Protein AF-A0A945JZ27-F1 (afdb_monomer_lite)

Secondary structure (DSSP, 8-state):
---HHHHHHHHHHHHHHHHHHHTTGGGGGGGSSSPPPHHHHHHHHHHHHHHHHHHHHHHHHHHH-STHHHH-HHHHHHHHHHHHHHHHHHHHHSSS-PPPTTSTTPPPHHHHHHHTTHHHHHHHHHHHHHHHHHHHHHHHHTTTS---THHHHHHHHHHHHHHHHHHHHHHHHHHHHHHHHT--

Structure (mmCIF, N/CA/C/O backbone):
data_AF-A0A945JZ27-F1
#
_entry.id   AF-A0A945JZ27-F1
#
loop_
_atom_site.group_PDB
_atom_site.id
_atom_site.type_symbol
_atom_site.label_atom_id
_atom_site.label_alt_id
_atom_site.label_comp_id
_atom_site.label_asym_id
_atom_site.label_entity_id
_atom_site.label_seq_id
_atom_site.pdbx_PDB_ins_code
_atom_site.Cartn_x
_atom_site.Cartn_y
_atom_site.Cartn_z
_atom_site.occupancy
_atom_site.B_iso_or_equiv
_atom_site.auth_seq_id
_atom_site.auth_comp_id
_atom_site.auth_asym_id
_atom_site.auth_atom_id
_atom_site.pdbx_PDB_model_num
ATOM 1 N N . MET A 1 1 ? -9.960 -11.101 20.817 1.00 38.25 1 MET A N 1
ATOM 2 C CA . MET A 1 1 ? -9.553 -12.361 20.154 1.00 38.25 1 MET A CA 1
ATOM 3 C C . MET A 1 1 ? -9.457 -12.097 18.661 1.00 38.25 1 MET A C 1
ATOM 5 O O . MET A 1 1 ? -10.487 -11.857 18.048 1.00 38.25 1 MET A O 1
ATOM 9 N N . ILE A 1 2 ? -8.251 -12.061 18.087 1.00 42.41 2 ILE A N 1
ATOM 10 C CA . ILE A 1 2 ? -8.088 -11.952 16.628 1.00 42.41 2 ILE A CA 1
ATOM 11 C C . ILE A 1 2 ? -8.713 -13.221 16.032 1.00 42.41 2 ILE A C 1
ATOM 13 O O . ILE A 1 2 ? -8.273 -14.313 16.403 1.00 42.41 2 ILE A O 1
ATOM 17 N N . PRO A 1 3 ? -9.764 -13.132 15.197 1.00 53.41 3 PRO A N 1
ATOM 18 C CA . PRO A 1 3 ? -10.415 -14.326 14.687 1.00 53.41 3 PRO A CA 1
ATOM 19 C C . PRO A 1 3 ? -9.385 -15.104 13.870 1.00 53.41 3 PRO A C 1
ATOM 21 O O . PRO A 1 3 ? -8.758 -14.551 12.967 1.00 53.41 3 PRO A O 1
ATOM 24 N N . LEU A 1 4 ? -9.212 -16.387 14.200 1.00 43.12 4 LEU A N 1
ATOM 25 C CA . LEU A 1 4 ? -8.321 -17.364 13.551 1.00 43.12 4 LEU A CA 1
ATOM 26 C C . LEU A 1 4 ? -8.336 -17.265 12.012 1.00 43.12 4 LEU A C 1
ATOM 28 O O . LEU A 1 4 ? -7.327 -17.491 11.356 1.00 43.12 4 LEU A O 1
ATOM 32 N N . ILE A 1 5 ? -9.465 -16.834 11.451 1.00 41.75 5 ILE A N 1
ATOM 33 C CA . ILE A 1 5 ? -9.706 -16.571 10.030 1.00 41.75 5 ILE A CA 1
ATOM 34 C C . ILE A 1 5 ? -8.767 -15.493 9.452 1.00 41.75 5 ILE A C 1
ATOM 36 O O . ILE A 1 5 ? -8.263 -15.666 8.348 1.00 41.75 5 ILE A O 1
ATOM 40 N N . GLY A 1 6 ? -8.473 -14.411 10.181 1.00 36.06 6 GLY A N 1
ATOM 41 C CA . GLY A 1 6 ? -7.551 -13.360 9.726 1.00 36.06 6 GLY A CA 1
ATOM 42 C C . GLY A 1 6 ? -6.105 -13.851 9.630 1.00 36.06 6 GLY A C 1
ATOM 43 O O . GLY A 1 6 ? -5.406 -13.549 8.664 1.00 36.06 6 GLY A O 1
ATOM 44 N N . ILE A 1 7 ? -5.689 -14.696 10.578 1.00 49.62 7 ILE A N 1
ATOM 45 C CA . ILE A 1 7 ? -4.392 -15.384 10.535 1.00 49.62 7 ILE A CA 1
ATOM 46 C C . ILE A 1 7 ? -4.370 -16.357 9.355 1.00 49.62 7 ILE A C 1
ATOM 48 O O . ILE A 1 7 ? -3.408 -16.364 8.596 1.00 49.62 7 ILE A O 1
ATOM 52 N N . ILE A 1 8 ? -5.448 -17.118 9.142 1.00 50.22 8 ILE A N 1
ATOM 53 C CA . ILE A 1 8 ? -5.568 -18.050 8.013 1.00 50.22 8 ILE A CA 1
ATOM 54 C C . ILE A 1 8 ? -5.473 -17.311 6.674 1.00 50.22 8 ILE A C 1
ATOM 56 O O . ILE A 1 8 ? -4.764 -17.778 5.793 1.00 50.22 8 ILE A O 1
ATOM 60 N N . ILE A 1 9 ? -6.105 -16.146 6.511 1.00 53.12 9 ILE A N 1
ATOM 61 C CA . ILE A 1 9 ? -6.032 -15.368 5.264 1.00 53.12 9 ILE A CA 1
ATOM 62 C C . ILE A 1 9 ? -4.623 -14.819 5.035 1.00 53.12 9 ILE A C 1
ATOM 64 O O . ILE A 1 9 ? -4.114 -14.934 3.925 1.00 53.12 9 ILE A O 1
ATOM 68 N N . VAL A 1 10 ? -3.963 -14.276 6.064 1.00 56.59 10 VAL A N 1
ATOM 69 C CA . VAL A 1 10 ? -2.575 -13.787 5.956 1.00 56.59 10 VAL A CA 1
ATOM 70 C C . VAL A 1 10 ? -1.608 -14.936 5.664 1.00 56.59 10 VAL A C 1
ATOM 72 O O . VAL A 1 10 ? -0.715 -14.789 4.831 1.00 56.59 10 VAL A O 1
ATOM 75 N N . VAL A 1 11 ? -1.818 -16.101 6.281 1.00 59.38 11 VAL A N 1
ATOM 76 C CA . VAL A 1 11 ? -1.054 -17.322 6.004 1.00 59.38 11 VAL A CA 1
ATOM 77 C C . VAL A 1 11 ? -1.324 -17.812 4.584 1.00 59.38 11 VAL A C 1
ATOM 79 O O . VAL A 1 11 ? -0.374 -18.118 3.877 1.00 59.38 11 VAL A O 1
ATOM 82 N N . LEU A 1 12 ? -2.571 -17.820 4.111 1.00 54.25 12 LEU A N 1
ATOM 83 C CA . LEU A 1 12 ? -2.912 -18.215 2.742 1.00 54.25 12 LEU A CA 1
ATOM 84 C C . LEU A 1 12 ? -2.354 -17.234 1.705 1.00 54.25 12 LEU A C 1
ATOM 86 O O . LEU A 1 12 ? -1.865 -17.680 0.672 1.00 54.25 12 LEU A O 1
ATOM 90 N N . LEU A 1 13 ? -2.344 -15.928 1.985 1.00 55.53 13 LEU A N 1
ATOM 91 C CA . LEU A 1 13 ? -1.688 -14.916 1.151 1.00 55.53 13 LEU A CA 1
ATOM 92 C C . LEU A 1 13 ? -0.168 -15.102 1.149 1.00 55.53 13 LEU A C 1
ATOM 94 O O . LEU A 1 13 ? 0.444 -15.102 0.085 1.00 55.53 13 LEU A O 1
ATOM 98 N N . GLY A 1 14 ? 0.442 -15.330 2.313 1.00 54.91 14 GLY A N 1
ATOM 99 C CA . GLY A 1 14 ? 1.874 -15.604 2.448 1.00 54.91 14 GLY A CA 1
ATOM 100 C C . GLY A 1 14 ? 2.301 -16.912 1.777 1.00 54.91 14 GLY A C 1
ATOM 101 O O . GLY A 1 14 ? 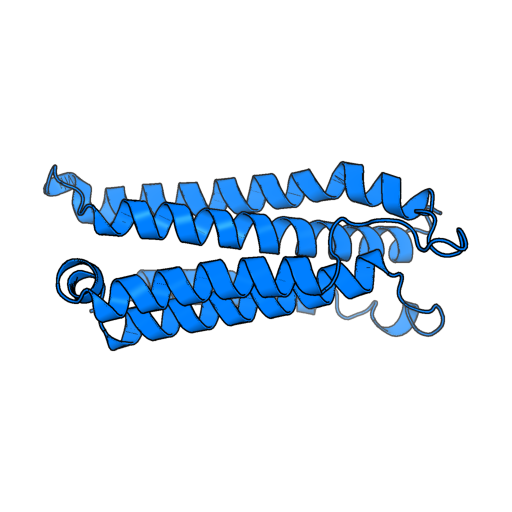3.359 -16.966 1.148 1.00 54.91 14 GLY A O 1
ATOM 102 N N . VAL A 1 15 ? 1.461 -17.948 1.839 1.00 59.34 15 VAL A N 1
ATOM 103 C CA . VAL A 1 15 ? 1.645 -19.231 1.150 1.00 59.34 15 VAL A CA 1
ATOM 104 C C . VAL A 1 15 ? 1.426 -19.063 -0.346 1.00 59.34 15 VAL A C 1
ATOM 106 O O . VAL A 1 15 ? 2.250 -19.545 -1.110 1.00 59.34 15 VAL A O 1
ATOM 109 N N . ALA A 1 16 ? 0.405 -18.333 -0.796 1.00 53.50 16 ALA A N 1
ATOM 110 C CA . ALA A 1 16 ? 0.197 -18.047 -2.214 1.00 53.50 16 ALA A CA 1
ATOM 111 C C . ALA A 1 16 ? 1.373 -17.251 -2.798 1.00 53.50 16 ALA A C 1
ATOM 113 O O . ALA A 1 16 ? 1.872 -17.598 -3.866 1.00 53.50 16 ALA A O 1
ATOM 114 N N . ILE A 1 17 ? 1.882 -16.251 -2.070 1.00 56.06 17 ILE A N 1
ATOM 115 C CA . ILE A 1 17 ? 3.080 -15.487 -2.439 1.00 56.06 17 ILE A CA 1
ATOM 116 C C . ILE A 1 17 ? 4.316 -16.393 -2.430 1.00 56.06 17 ILE A C 1
ATOM 118 O O . ILE A 1 17 ? 5.066 -16.388 -3.400 1.00 56.06 17 ILE A O 1
ATOM 122 N N . SER A 1 18 ? 4.519 -17.220 -1.400 1.00 51.38 18 SER A N 1
ATOM 123 C CA . SER A 1 18 ? 5.661 -18.144 -1.325 1.00 51.38 18 SER A CA 1
ATOM 124 C C . SER A 1 18 ? 5.618 -19.224 -2.400 1.00 51.38 18 SER A C 1
ATOM 126 O O . SER A 1 18 ? 6.648 -19.526 -2.991 1.00 51.38 18 SER A O 1
ATOM 128 N N . VAL A 1 19 ? 4.449 -19.787 -2.703 1.00 57.94 19 VAL A N 1
ATOM 129 C CA . VAL A 1 19 ? 4.245 -20.758 -3.786 1.00 57.94 19 VAL A CA 1
ATOM 130 C C . VAL A 1 19 ? 4.465 -20.076 -5.134 1.00 57.94 19 VAL A C 1
ATOM 132 O O . VAL A 1 19 ? 5.183 -20.618 -5.970 1.00 57.94 19 VAL A O 1
ATOM 135 N N . TYR A 1 20 ? 3.966 -18.853 -5.322 1.00 53.53 20 TYR A N 1
ATOM 136 C CA . TYR A 1 20 ? 4.200 -18.057 -6.528 1.00 53.53 20 TYR A CA 1
ATOM 137 C C . TYR A 1 20 ? 5.681 -17.680 -6.722 1.00 53.53 20 TYR A C 1
ATOM 139 O O . TYR A 1 20 ? 6.188 -17.681 -7.848 1.00 53.53 20 TYR A O 1
ATOM 147 N N . VAL A 1 21 ? 6.401 -17.388 -5.634 1.00 52.66 21 VAL A N 1
ATOM 148 C CA . VAL A 1 21 ? 7.844 -17.103 -5.631 1.00 52.66 21 VAL A CA 1
ATOM 149 C C . VAL A 1 21 ? 8.652 -18.382 -5.877 1.00 52.66 21 VAL A C 1
ATOM 151 O O . VAL A 1 21 ? 9.527 -18.387 -6.743 1.00 52.66 21 VAL A O 1
ATOM 154 N N . LYS A 1 22 ? 8.321 -19.487 -5.198 1.00 51.69 22 LYS A N 1
ATOM 155 C CA . LYS A 1 22 ? 9.016 -20.782 -5.287 1.00 51.69 22 LYS A CA 1
ATOM 156 C C . LYS A 1 22 ? 8.823 -21.457 -6.645 1.00 51.69 22 LYS A C 1
ATOM 158 O O . LYS A 1 22 ? 9.797 -21.938 -7.215 1.00 51.69 22 LYS A O 1
ATOM 163 N N . GLN A 1 23 ? 7.620 -21.415 -7.224 1.00 51.72 23 GLN A N 1
ATOM 164 C CA . GLN A 1 23 ? 7.359 -21.930 -8.579 1.00 51.72 23 GLN A CA 1
ATOM 165 C C . GLN A 1 23 ? 8.117 -21.159 -9.677 1.00 51.72 23 GLN A C 1
ATOM 167 O O . GLN A 1 23 ? 8.261 -21.657 -10.791 1.00 51.72 23 GLN A O 1
ATOM 172 N N . ARG A 1 24 ? 8.633 -19.955 -9.387 1.00 50.25 24 ARG A N 1
ATOM 173 C CA . ARG A 1 24 ? 9.419 -19.135 -10.329 1.00 50.25 24 ARG A CA 1
ATOM 174 C C . ARG A 1 24 ? 10.909 -19.017 -9.974 1.00 50.25 24 ARG A C 1
ATOM 176 O O . ARG A 1 24 ? 11.617 -18.243 -10.619 1.00 50.25 24 ARG A O 1
ATOM 183 N N . GLY A 1 25 ? 11.388 -19.786 -8.993 1.00 38.31 25 GLY A N 1
ATOM 184 C CA . GLY A 1 25 ? 12.759 -19.724 -8.470 1.00 38.31 25 GLY A CA 1
ATOM 185 C C . GLY A 1 25 ? 13.873 -20.151 -9.437 1.00 38.31 25 GLY A C 1
ATOM 186 O O . GLY A 1 25 ? 15.034 -19.888 -9.156 1.00 38.31 25 GLY A O 1
ATOM 187 N N . LEU A 1 26 ? 13.554 -20.735 -10.596 1.00 38.94 26 LEU A N 1
ATOM 188 C CA . LEU A 1 26 ? 14.554 -21.223 -11.561 1.00 38.94 26 LEU A CA 1
ATOM 189 C C . LEU A 1 26 ? 15.101 -20.156 -12.531 1.00 38.94 26 LEU A C 1
ATOM 191 O O . LEU A 1 26 ? 15.868 -20.482 -13.424 1.00 38.94 26 LEU A O 1
ATOM 195 N N . THR A 1 27 ? 14.730 -18.879 -12.382 1.00 46.59 27 THR A N 1
ATOM 196 C CA . THR A 1 27 ? 15.172 -17.799 -13.299 1.00 46.59 27 THR A CA 1
ATOM 197 C C . THR A 1 27 ? 15.982 -16.682 -12.631 1.00 46.59 27 THR A C 1
ATOM 199 O O . THR A 1 27 ? 16.172 -15.625 -13.226 1.00 46.59 27 THR A O 1
ATOM 202 N N . LEU A 1 28 ? 16.468 -16.884 -11.400 1.00 44.41 28 LEU A N 1
ATOM 203 C CA . LEU A 1 28 ? 17.330 -15.907 -10.712 1.00 44.41 28 LEU A CA 1
ATOM 204 C C . LEU A 1 28 ? 18.753 -15.836 -11.294 1.00 44.41 28 LEU A C 1
ATOM 206 O O . LEU A 1 28 ? 19.427 -14.827 -11.115 1.00 44.41 28 LEU A O 1
ATOM 210 N N . GLU A 1 29 ? 19.196 -16.855 -12.035 1.00 42.44 29 GLU A N 1
ATOM 211 C CA . GLU A 1 29 ? 20.528 -16.861 -12.659 1.00 42.44 29 GLU A CA 1
ATOM 212 C C . GLU A 1 29 ? 20.632 -15.965 -13.904 1.00 42.44 29 GLU A C 1
ATOM 214 O O . GLU A 1 29 ? 21.729 -15.546 -14.260 1.00 42.44 29 GLU A O 1
ATOM 219 N N . ALA A 1 30 ? 19.508 -15.580 -14.523 1.00 45.81 30 ALA A N 1
ATOM 220 C CA . ALA A 1 30 ? 19.508 -14.796 -15.762 1.00 45.81 30 ALA A CA 1
ATOM 221 C C . ALA A 1 30 ? 19.712 -13.275 -15.566 1.00 45.81 30 ALA A C 1
ATOM 223 O O . ALA A 1 30 ? 19.855 -12.551 -16.545 1.00 45.81 30 ALA A O 1
ATOM 224 N N . ILE A 1 31 ? 19.744 -12.767 -14.322 1.00 48.19 31 ILE A N 1
ATOM 225 C CA . ILE A 1 31 ? 19.933 -11.331 -14.002 1.00 48.19 31 ILE A CA 1
ATOM 226 C C . ILE A 1 31 ? 21.313 -11.084 -13.359 1.00 48.19 31 ILE A C 1
ATOM 228 O O . ILE A 1 31 ? 21.481 -10.237 -12.485 1.00 48.19 31 ILE A O 1
ATOM 232 N N . LYS A 1 32 ? 22.337 -11.847 -13.745 1.00 39.47 32 LYS A N 1
ATOM 233 C CA . LYS A 1 32 ? 23.733 -11.546 -13.395 1.00 39.47 32 LYS A CA 1
ATOM 234 C C . LYS A 1 32 ? 24.351 -10.742 -14.544 1.00 39.47 32 LYS A C 1
ATOM 236 O O . LYS A 1 32 ? 24.895 -11.332 -15.466 1.00 39.47 32 LYS A O 1
ATOM 241 N N . GLY A 1 33 ? 24.256 -9.407 -14.518 1.00 52.75 33 GLY A N 1
ATOM 242 C CA . GLY A 1 33 ? 25.093 -8.595 -15.420 1.00 52.75 33 GLY A CA 1
ATOM 243 C C . GLY A 1 33 ? 24.702 -7.140 -15.687 1.00 52.75 33 GLY A C 1
ATOM 244 O O . GLY A 1 33 ? 25.591 -6.349 -15.979 1.00 52.75 33 GLY A O 1
ATOM 245 N N . LEU A 1 34 ? 23.429 -6.748 -15.569 1.00 56.03 34 LEU A N 1
ATOM 246 C CA . LEU A 1 34 ? 22.999 -5.369 -15.857 1.00 56.03 34 LEU A CA 1
ATOM 247 C C . LEU A 1 34 ? 22.693 -4.589 -14.564 1.00 56.03 34 LEU A C 1
ATOM 249 O O . LEU A 1 34 ? 21.998 -5.119 -13.691 1.00 56.03 34 LEU A O 1
ATOM 253 N N . PRO A 1 35 ? 23.191 -3.345 -14.411 1.00 66.75 35 PRO A N 1
ATOM 254 C CA . PRO A 1 35 ? 22.905 -2.523 -13.242 1.00 66.75 35 PRO A CA 1
ATOM 255 C C . PRO A 1 35 ? 21.413 -2.171 -13.166 1.00 66.75 35 PRO A C 1
ATOM 257 O O . PRO A 1 35 ? 20.761 -1.891 -14.167 1.00 66.75 35 PRO A O 1
ATOM 260 N N . MET A 1 36 ? 20.871 -2.178 -11.948 1.00 72.50 36 MET A N 1
ATOM 261 C CA . MET A 1 36 ? 19.452 -1.921 -11.693 1.00 72.50 36 MET A CA 1
ATOM 262 C C . MET A 1 36 ? 19.067 -0.469 -12.035 1.00 72.50 36 MET A C 1
ATOM 264 O O . MET A 1 36 ? 19.773 0.456 -11.613 1.00 72.50 36 MET A O 1
ATOM 268 N N . THR A 1 37 ? 17.947 -0.265 -12.743 1.00 77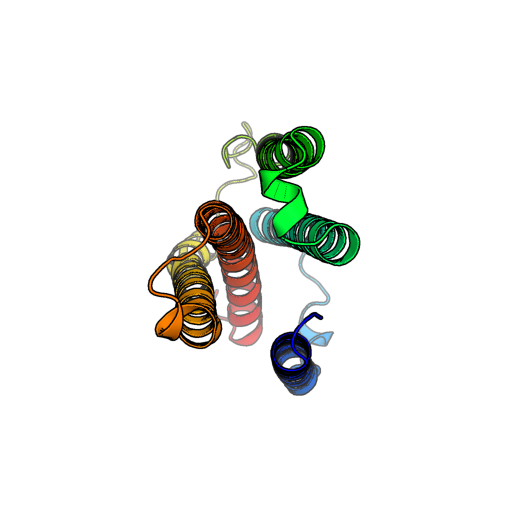.56 37 THR A N 1
ATOM 269 C CA . THR A 1 37 ? 17.479 1.078 -13.143 1.00 77.56 37 THR A CA 1
ATOM 270 C C . THR A 1 37 ? 17.081 1.924 -11.927 1.00 77.56 37 THR A C 1
ATOM 272 O O . THR A 1 37 ? 16.796 1.396 -10.843 1.00 77.56 37 THR A O 1
ATOM 275 N N . ARG A 1 38 ? 17.035 3.255 -12.087 1.00 76.31 38 ARG A N 1
ATOM 276 C CA . ARG A 1 38 ? 16.580 4.173 -11.025 1.00 76.31 38 ARG A CA 1
ATOM 277 C C . ARG A 1 38 ? 15.147 3.854 -10.595 1.00 76.31 38 ARG A C 1
ATOM 279 O O . ARG A 1 38 ? 14.891 3.743 -9.395 1.00 76.31 38 ARG A O 1
ATOM 286 N N . LEU A 1 39 ? 14.246 3.630 -11.553 1.00 79.69 39 LEU A N 1
ATOM 287 C CA . LEU A 1 39 ? 12.850 3.282 -11.284 1.00 79.69 39 LEU A CA 1
ATOM 288 C C . LEU A 1 39 ? 12.732 1.947 -10.527 1.00 79.69 39 LEU A C 1
ATOM 290 O O . LEU A 1 39 ? 11.966 1.850 -9.569 1.00 79.69 39 LEU A O 1
ATOM 294 N N . GLN A 1 40 ? 13.546 0.943 -10.866 1.00 81.62 40 GLN A N 1
ATOM 295 C CA . GLN A 1 40 ? 13.570 -0.334 -10.150 1.00 81.62 40 GLN A CA 1
ATOM 296 C C . GLN A 1 40 ? 14.127 -0.196 -8.719 1.00 81.62 40 GLN A C 1
ATOM 298 O O . GLN A 1 40 ? 13.576 -0.791 -7.791 1.00 81.62 40 GLN A O 1
ATOM 303 N N . LYS A 1 41 ? 15.187 0.602 -8.505 1.00 78.56 41 LYS A N 1
ATOM 304 C CA . LYS A 1 41 ? 15.730 0.904 -7.160 1.00 78.56 41 LYS A CA 1
ATOM 305 C C . LYS A 1 41 ? 14.706 1.626 -6.289 1.00 78.56 41 LYS A C 1
ATOM 307 O O . LYS A 1 41 ? 14.491 1.231 -5.144 1.00 78.56 41 LYS A O 1
ATOM 312 N N . ARG A 1 42 ? 14.040 2.639 -6.849 1.00 79.38 42 ARG A N 1
ATOM 313 C CA . ARG A 1 42 ? 12.962 3.364 -6.173 1.00 79.38 42 ARG A CA 1
ATOM 314 C C . ARG A 1 42 ? 11.810 2.433 -5.814 1.00 79.38 42 ARG A C 1
ATOM 316 O O . ARG A 1 42 ? 11.365 2.460 -4.675 1.00 79.38 42 ARG A O 1
ATOM 323 N N . ALA A 1 43 ? 11.370 1.583 -6.741 1.00 84.75 43 ALA A N 1
ATOM 324 C CA . ALA A 1 43 ? 10.292 0.634 -6.480 1.00 84.75 43 ALA A CA 1
ATOM 325 C C . ALA A 1 43 ? 10.634 -0.328 -5.332 1.00 84.75 43 ALA A C 1
ATOM 327 O O . ALA A 1 43 ? 9.788 -0.576 -4.479 1.00 84.75 43 ALA A O 1
ATOM 328 N N . TRP A 1 44 ? 11.874 -0.819 -5.248 1.00 82.69 44 TRP A N 1
ATOM 329 C CA . TRP A 1 44 ? 12.316 -1.626 -4.105 1.00 82.69 44 TRP A CA 1
ATOM 330 C C . TRP A 1 44 ? 12.293 -0.862 -2.783 1.00 82.69 44 TRP A C 1
ATOM 332 O O . TRP A 1 44 ? 11.838 -1.404 -1.776 1.00 82.69 44 TRP A O 1
ATOM 342 N N . LEU A 1 45 ? 12.751 0.390 -2.778 1.00 78.94 45 LEU A N 1
ATOM 343 C CA . LEU A 1 45 ? 12.728 1.207 -1.572 1.00 78.94 45 LEU A CA 1
ATOM 344 C C . LEU A 1 45 ? 11.294 1.524 -1.128 1.00 78.94 45 LEU A C 1
ATOM 346 O O . LEU A 1 45 ? 10.961 1.323 0.036 1.00 78.94 45 LEU A O 1
ATOM 350 N N . SER A 1 46 ? 10.433 1.969 -2.047 1.00 80.56 46 SER A N 1
ATOM 351 C CA . SER A 1 46 ? 9.018 2.234 -1.764 1.00 80.56 46 SER A CA 1
ATOM 352 C C . SER A 1 46 ? 8.299 0.979 -1.265 1.00 80.56 46 SER A C 1
ATOM 354 O O . SER A 1 46 ? 7.490 1.064 -0.340 1.00 80.56 46 SER A O 1
ATOM 356 N N . LEU A 1 47 ? 8.643 -0.195 -1.805 1.00 84.94 47 LEU A N 1
ATOM 357 C CA . LEU A 1 47 ? 8.145 -1.475 -1.309 1.00 84.94 47 LEU A CA 1
ATOM 358 C C . LEU A 1 47 ? 8.605 -1.741 0.130 1.00 84.94 47 LEU A C 1
ATOM 360 O O . LEU A 1 47 ? 7.782 -2.082 0.975 1.00 84.94 47 LEU A O 1
ATOM 364 N N . ALA A 1 48 ? 9.894 -1.559 0.427 1.00 79.19 48 ALA A N 1
ATOM 365 C CA . ALA A 1 48 ? 10.442 -1.777 1.764 1.00 79.19 48 ALA A CA 1
ATOM 366 C C . ALA A 1 48 ? 9.807 -0.836 2.803 1.00 79.19 48 ALA A C 1
ATOM 368 O O . ALA A 1 48 ? 9.391 -1.289 3.871 1.00 79.19 48 ALA A O 1
ATOM 369 N N . ILE A 1 49 ? 9.665 0.450 2.469 1.00 78.31 49 ILE A N 1
ATOM 370 C CA . ILE A 1 49 ? 9.015 1.450 3.326 1.00 78.31 49 ILE A CA 1
ATOM 371 C C . ILE A 1 49 ? 7.547 1.071 3.566 1.00 78.31 49 ILE A C 1
ATOM 373 O O . ILE A 1 49 ? 7.110 1.009 4.714 1.00 78.31 49 ILE A O 1
ATOM 377 N N . GLY A 1 50 ? 6.794 0.754 2.507 1.00 83.19 50 GLY A N 1
ATOM 378 C CA . GLY A 1 50 ? 5.386 0.370 2.624 1.00 83.19 50 GLY A CA 1
ATOM 379 C C . GLY A 1 50 ? 5.176 -0.903 3.450 1.00 83.19 50 GLY A C 1
ATOM 380 O O . GLY A 1 50 ? 4.250 -0.966 4.260 1.00 83.19 50 GLY A O 1
ATOM 381 N N . LEU A 1 51 ? 6.050 -1.905 3.302 1.00 85.25 51 LEU A N 1
ATOM 382 C CA . LEU A 1 51 ? 6.008 -3.132 4.104 1.00 85.25 51 LEU A CA 1
ATOM 383 C C . LEU A 1 51 ? 6.344 -2.858 5.573 1.00 85.25 51 LEU A C 1
ATOM 385 O O . LEU A 1 51 ? 5.679 -3.395 6.457 1.00 85.25 51 LEU A O 1
ATOM 389 N N . SER A 1 52 ? 7.320 -1.986 5.831 1.00 81.50 52 SER A N 1
ATOM 390 C CA . SER A 1 52 ? 7.706 -1.581 7.188 1.00 81.50 52 SER A CA 1
ATOM 391 C C . SER A 1 52 ? 6.564 -0.843 7.888 1.00 81.50 52 SER A C 1
ATOM 393 O O . SER A 1 52 ? 6.218 -1.180 9.019 1.00 81.50 52 SER A O 1
ATOM 395 N N . LEU A 1 53 ? 5.912 0.096 7.190 1.00 84.94 53 LEU A N 1
ATOM 396 C CA . LEU A 1 53 ? 4.715 0.776 7.688 1.00 84.94 53 LEU A CA 1
ATOM 397 C C . LEU A 1 53 ? 3.589 -0.226 7.971 1.00 84.94 53 LEU A C 1
ATOM 399 O O . LEU A 1 53 ? 2.990 -0.192 9.042 1.00 84.94 53 LEU A O 1
ATOM 403 N N . SER A 1 54 ? 3.323 -1.141 7.034 1.00 85.56 54 SER A N 1
ATOM 404 C CA . SER A 1 54 ? 2.281 -2.163 7.197 1.00 85.56 54 SER A CA 1
ATOM 405 C C . SER A 1 54 ? 2.520 -3.010 8.444 1.00 85.56 54 SER A C 1
ATOM 407 O O . SER A 1 54 ? 1.604 -3.205 9.241 1.00 85.56 54 SER A O 1
ATOM 409 N N . ALA A 1 55 ? 3.756 -3.473 8.643 1.00 81.94 55 ALA A N 1
ATOM 410 C CA . ALA A 1 55 ? 4.138 -4.257 9.810 1.00 81.94 55 ALA A CA 1
ATOM 411 C C . ALA A 1 55 ? 3.989 -3.456 11.112 1.00 81.94 55 ALA A C 1
ATOM 413 O O . ALA A 1 55 ? 3.453 -3.984 12.085 1.00 81.94 55 ALA A O 1
ATOM 414 N N . ALA A 1 56 ? 4.394 -2.181 11.120 1.00 80.00 56 ALA A N 1
ATOM 415 C CA . ALA A 1 56 ? 4.256 -1.305 12.282 1.00 80.00 56 ALA A CA 1
ATOM 416 C C . ALA A 1 56 ? 2.784 -1.086 12.669 1.00 80.00 56 ALA A C 1
ATOM 418 O O . ALA A 1 56 ? 2.435 -1.217 13.841 1.00 80.00 56 ALA A O 1
ATOM 419 N N . ILE A 1 57 ? 1.909 -0.819 11.693 1.00 85.44 57 ILE A N 1
ATOM 420 C CA . ILE A 1 57 ? 0.469 -0.649 11.932 1.00 85.44 57 ILE A CA 1
ATOM 421 C C . ILE A 1 57 ? -0.152 -1.955 12.439 1.00 85.44 57 ILE A C 1
ATOM 423 O O . ILE A 1 57 ? -0.859 -1.943 13.445 1.00 85.44 57 ILE A O 1
ATOM 427 N N . VAL A 1 58 ? 0.142 -3.091 11.800 1.00 85.94 58 VAL A N 1
ATOM 428 C CA . VAL A 1 58 ? -0.370 -4.398 12.245 1.00 85.94 58 VAL A CA 1
ATOM 429 C C . VAL A 1 58 ? 0.082 -4.707 13.673 1.00 85.94 58 VAL A C 1
ATOM 431 O O . VAL A 1 58 ? -0.743 -5.119 14.484 1.00 85.94 58 VAL A O 1
ATOM 434 N N . ALA A 1 59 ? 1.353 -4.472 14.007 1.00 80.88 59 ALA A N 1
ATOM 435 C CA . ALA A 1 59 ? 1.873 -4.685 15.355 1.00 80.88 59 ALA A CA 1
ATOM 436 C C . ALA A 1 59 ? 1.187 -3.775 16.385 1.00 80.88 59 ALA A C 1
ATOM 438 O O . ALA A 1 59 ? 0.776 -4.251 17.443 1.00 80.88 59 ALA A O 1
ATOM 439 N N . LEU A 1 60 ? 1.004 -2.490 16.062 1.00 82.44 60 LEU A N 1
ATOM 440 C CA . LEU A 1 60 ? 0.354 -1.525 16.949 1.00 82.44 60 LEU A CA 1
ATOM 441 C C . LEU A 1 60 ? -1.082 -1.950 17.290 1.00 82.44 60 LEU A C 1
ATOM 443 O O . LEU A 1 60 ? -1.441 -2.023 18.465 1.00 82.44 60 LEU A O 1
ATOM 447 N N . PHE A 1 61 ? -1.880 -2.303 16.279 1.00 84.81 61 PHE A N 1
ATOM 448 C CA . PHE A 1 61 ? -3.260 -2.757 16.479 1.00 84.81 61 PHE A CA 1
ATOM 449 C C . PHE A 1 61 ? -3.351 -4.158 17.101 1.00 84.81 61 PHE A C 1
ATOM 451 O O . PHE A 1 61 ? -4.311 -4.440 17.816 1.00 84.81 61 PHE A O 1
ATOM 458 N N . ALA A 1 62 ? -2.366 -5.033 16.882 1.00 84.56 62 ALA A N 1
ATOM 459 C CA . ALA A 1 62 ? -2.320 -6.343 17.529 1.00 84.56 62 ALA A CA 1
ATOM 460 C C . ALA A 1 62 ? -2.044 -6.246 19.039 1.00 84.56 62 ALA A C 1
ATOM 462 O O . ALA A 1 62 ? -2.563 -7.062 19.798 1.00 84.56 62 ALA A O 1
ATOM 463 N N . VAL A 1 63 ? -1.247 -5.260 19.469 1.00 84.44 63 VAL A N 1
ATOM 464 C CA . VAL A 1 63 ? -0.898 -5.046 20.883 1.00 84.44 63 VAL A CA 1
ATOM 465 C C . VAL A 1 63 ? -1.965 -4.233 21.614 1.00 84.44 63 VAL A C 1
ATOM 467 O O . VAL A 1 63 ? -2.356 -4.608 22.715 1.00 84.44 63 VAL A O 1
ATOM 470 N N . GLN A 1 64 ? -2.441 -3.133 21.023 1.00 84.56 64 GLN A N 1
ATOM 471 C CA . GLN A 1 64 ? -3.367 -2.212 21.698 1.00 84.56 64 GLN A CA 1
ATOM 472 C C . GLN A 1 64 ? -4.848 -2.544 21.458 1.00 84.56 64 GLN A C 1
ATOM 474 O O . GLN A 1 64 ? -5.705 -2.157 22.247 1.00 84.56 64 GLN A O 1
ATOM 479 N N . GLY A 1 65 ? -5.163 -3.299 20.403 1.00 84.56 65 GLY A N 1
ATOM 480 C CA . GLY A 1 65 ? -6.536 -3.577 19.990 1.00 84.56 65 GLY A CA 1
ATOM 481 C C . GLY A 1 65 ? -7.160 -2.445 19.168 1.00 84.56 65 GLY A C 1
ATOM 482 O O . GLY A 1 65 ? -6.599 -1.362 19.018 1.00 84.56 65 GLY A O 1
ATOM 483 N N . PHE A 1 66 ? -8.334 -2.712 18.594 1.00 82.25 66 PHE A N 1
ATOM 484 C CA . PHE A 1 66 ? -9.035 -1.748 17.737 1.00 82.25 66 PHE A CA 1
ATOM 485 C C . PHE A 1 66 ? -9.697 -0.622 18.536 1.00 82.25 66 PHE A C 1
ATOM 487 O O . PHE A 1 66 ? -9.652 0.527 18.108 1.00 82.25 66 PHE A O 1
ATOM 494 N N . ASP A 1 67 ? -10.248 -0.935 19.710 1.00 82.81 67 ASP A N 1
ATOM 495 C CA . ASP A 1 67 ? -10.978 0.032 20.540 1.00 82.81 67 ASP A CA 1
ATOM 496 C C . ASP A 1 67 ? -10.061 1.126 21.108 1.00 82.81 67 ASP A C 1
ATOM 498 O O . ASP A 1 67 ? -10.488 2.267 21.287 1.00 82.81 67 ASP A O 1
ATOM 502 N N . ALA A 1 68 ? -8.780 0.804 21.322 1.00 83.56 68 ALA A N 1
ATOM 503 C CA . ALA A 1 68 ? -7.777 1.752 21.798 1.00 83.56 68 ALA A CA 1
ATOM 504 C C . ALA A 1 68 ? -7.591 2.939 20.844 1.00 83.56 68 ALA A C 1
ATOM 506 O O . ALA A 1 68 ? -7.327 4.047 21.300 1.00 83.56 68 ALA A O 1
ATOM 507 N N . TYR A 1 69 ? -7.812 2.755 19.537 1.00 83.12 69 TYR A N 1
ATOM 508 C CA . TYR A 1 69 ? -7.681 3.850 18.578 1.00 83.12 69 TYR A CA 1
ATOM 509 C C . TYR A 1 69 ? -8.716 4.950 18.819 1.00 83.12 69 TYR A C 1
ATOM 511 O O . TYR A 1 69 ? -8.416 6.120 18.618 1.00 83.12 69 TYR A O 1
ATOM 519 N N . ASP A 1 70 ? -9.927 4.612 19.261 1.00 83.00 70 ASP A N 1
ATOM 520 C CA . ASP A 1 70 ? -10.964 5.609 19.546 1.00 83.00 70 ASP A CA 1
ATOM 521 C C . ASP A 1 70 ? -10.828 6.212 20.953 1.00 83.00 70 ASP A C 1
ATOM 523 O O . ASP A 1 70 ? -11.297 7.329 21.181 1.00 83.00 70 ASP A O 1
ATOM 527 N N . GLN A 1 71 ? -10.198 5.488 21.881 1.00 86.81 71 GLN A N 1
ATOM 528 C CA . GLN A 1 71 ? -10.108 5.858 23.296 1.00 86.81 71 GLN A CA 1
ATOM 529 C C . GLN A 1 71 ? -8.811 6.593 23.660 1.00 86.81 71 GLN A C 1
ATOM 531 O O . GLN A 1 71 ? -8.819 7.386 24.600 1.00 86.81 71 GLN A O 1
ATOM 536 N N . ASP A 1 72 ? -7.717 6.361 22.929 1.00 83.56 72 ASP A N 1
ATOM 537 C CA . ASP A 1 72 ? -6.408 6.959 23.196 1.00 83.56 72 ASP A CA 1
ATOM 538 C C . ASP A 1 72 ? -5.967 7.897 22.053 1.00 83.56 72 ASP A C 1
ATOM 540 O O . ASP A 1 72 ? -5.541 7.442 20.982 1.00 83.56 72 ASP A O 1
ATOM 544 N N . PRO A 1 73 ? -5.990 9.225 22.275 1.00 83.81 73 PRO A N 1
ATOM 545 C CA . PRO A 1 73 ? -5.461 10.200 21.323 1.00 83.81 73 PRO A CA 1
ATOM 546 C C . PRO A 1 73 ? -3.995 9.946 20.949 1.00 83.81 73 PRO A C 1
ATOM 548 O O . PRO A 1 73 ? -3.575 10.250 19.832 1.00 83.81 73 PRO A O 1
ATOM 551 N N . THR A 1 74 ? -3.196 9.373 21.850 1.00 80.00 74 THR A N 1
ATOM 552 C CA . THR A 1 74 ? -1.783 9.052 21.602 1.00 80.00 74 THR A CA 1
ATOM 553 C C . THR A 1 74 ? -1.642 8.020 20.487 1.00 80.00 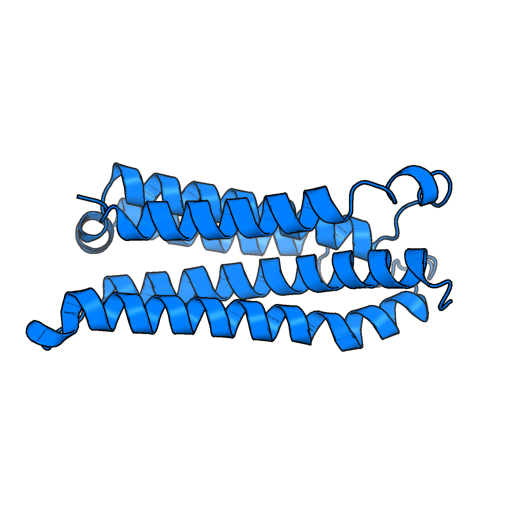74 THR A C 1
ATOM 555 O O . THR A 1 74 ? -0.801 8.181 19.596 1.00 80.00 74 THR A O 1
ATOM 558 N N . MET A 1 75 ? -2.500 6.994 20.475 1.00 82.69 75 MET A N 1
ATOM 559 C CA . MET A 1 75 ? -2.521 5.982 19.418 1.00 82.69 75 MET A CA 1
ATOM 560 C C . MET A 1 75 ? -2.897 6.605 18.068 1.00 82.69 75 MET A C 1
ATOM 562 O O . MET A 1 75 ? -2.233 6.334 17.065 1.00 82.69 75 MET A O 1
ATOM 566 N N . GLN A 1 76 ? -3.894 7.496 18.043 1.00 82.88 76 GLN A N 1
ATOM 567 C CA . GLN A 1 76 ? -4.298 8.208 16.822 1.00 82.88 76 GLN A CA 1
ATOM 568 C C . GLN A 1 76 ? -3.149 9.035 16.241 1.00 82.88 76 GLN A C 1
ATOM 570 O O . GLN A 1 76 ? -2.820 8.896 15.060 1.00 82.88 76 GLN A O 1
ATOM 575 N N . HIS A 1 77 ? -2.494 9.852 17.072 1.00 81.62 77 HIS A N 1
ATOM 576 C CA . HIS A 1 77 ? -1.351 10.659 16.645 1.00 81.62 77 HIS A CA 1
ATOM 577 C C . HIS A 1 77 ? -0.177 9.793 16.185 1.00 81.62 77 HIS A C 1
ATOM 579 O O . HIS A 1 77 ? 0.497 10.150 15.221 1.00 81.62 77 HIS A O 1
ATOM 585 N N . THR A 1 78 ? 0.045 8.639 16.818 1.00 82.75 78 THR A N 1
ATOM 586 C CA . THR A 1 78 ? 1.093 7.695 16.409 1.00 82.75 78 THR A CA 1
ATOM 587 C C . THR A 1 78 ? 0.807 7.126 15.021 1.00 82.75 78 THR A C 1
ATOM 589 O O . THR A 1 78 ? 1.682 7.154 14.158 1.00 82.75 78 THR A O 1
ATOM 592 N N . VAL A 1 79 ? -0.419 6.659 14.763 1.00 82.88 79 VAL A N 1
ATOM 593 C CA . VAL A 1 79 ? -0.821 6.147 13.441 1.00 82.88 79 VAL A CA 1
ATOM 594 C C . VAL A 1 79 ? -0.709 7.237 12.376 1.00 82.88 79 VAL A C 1
ATOM 596 O O . VAL A 1 79 ? -0.116 7.010 11.320 1.00 82.88 79 VAL A O 1
ATOM 599 N N . LEU A 1 80 ? -1.221 8.435 12.661 1.00 83.62 80 LEU A N 1
ATOM 600 C CA . LEU A 1 80 ? -1.149 9.569 11.742 1.00 83.62 80 LEU A CA 1
ATOM 601 C C . LEU A 1 80 ? 0.307 9.978 11.467 1.00 83.62 80 LEU A C 1
ATOM 603 O O . LEU A 1 80 ? 0.683 10.192 10.316 1.00 83.62 80 LEU A O 1
ATOM 607 N N . GLY A 1 81 ? 1.138 10.025 12.509 1.00 76.88 81 GLY A N 1
ATOM 608 C CA . GLY A 1 81 ? 2.566 10.318 12.423 1.00 76.88 81 GLY A CA 1
ATOM 609 C C . GLY A 1 81 ? 3.335 9.281 11.606 1.00 76.88 81 GLY A C 1
ATOM 610 O O . GLY A 1 81 ? 4.166 9.660 10.784 1.00 76.88 81 GLY A O 1
ATOM 611 N N . LEU A 1 82 ? 3.019 7.990 11.746 1.00 80.00 82 LEU A N 1
ATOM 612 C CA . LEU A 1 82 ? 3.594 6.922 10.918 1.00 80.00 82 LEU A CA 1
ATOM 613 C C . LEU A 1 82 ? 3.231 7.093 9.436 1.00 80.00 82 LEU A C 1
ATOM 615 O O . LEU A 1 82 ? 4.097 6.945 8.568 1.00 80.00 82 LEU A O 1
ATOM 619 N N . PHE A 1 83 ? 1.978 7.444 9.136 1.00 81.75 83 PHE A N 1
ATOM 620 C CA . PHE A 1 83 ? 1.535 7.702 7.763 1.00 81.75 83 PHE A CA 1
ATOM 621 C C . PHE A 1 83 ? 2.202 8.939 7.161 1.00 81.75 83 PHE A C 1
ATOM 623 O O . PHE A 1 83 ? 2.802 8.846 6.089 1.00 81.75 83 PHE A O 1
ATOM 630 N N . LEU A 1 84 ? 2.151 10.078 7.856 1.00 77.69 84 LEU A N 1
ATOM 631 C CA . LEU A 1 84 ? 2.799 11.312 7.410 1.00 77.69 84 LEU A CA 1
ATOM 632 C C . LEU A 1 84 ? 4.310 11.121 7.266 1.00 77.69 84 LEU A C 1
ATOM 634 O O . LEU A 1 84 ? 4.877 11.495 6.243 1.00 77.69 84 LEU A O 1
ATOM 638 N N . GLY A 1 85 ? 4.953 10.470 8.236 1.00 74.31 85 GLY A N 1
ATOM 639 C CA . GLY A 1 85 ? 6.375 10.141 8.190 1.00 74.31 85 GLY A CA 1
ATOM 640 C C . GLY A 1 85 ? 6.732 9.270 6.987 1.00 74.31 85 GLY A C 1
ATOM 641 O O . GLY A 1 85 ? 7.733 9.523 6.323 1.00 74.31 85 GLY A O 1
ATOM 642 N N . THR A 1 86 ? 5.882 8.303 6.638 1.00 73.50 86 THR A N 1
ATOM 643 C CA . THR A 1 86 ? 6.076 7.450 5.456 1.00 73.50 86 THR A CA 1
ATOM 644 C C . THR A 1 86 ? 5.918 8.220 4.144 1.00 73.50 86 THR A C 1
ATOM 646 O O . THR A 1 86 ? 6.721 8.039 3.223 1.00 73.50 86 THR A O 1
ATOM 649 N N . ILE A 1 87 ? 4.918 9.102 4.051 1.00 76.75 87 ILE A N 1
ATOM 650 C CA . ILE A 1 87 ? 4.734 9.984 2.888 1.00 76.75 87 ILE A CA 1
ATOM 651 C C . ILE A 1 87 ? 5.956 10.897 2.733 1.00 76.75 87 ILE A C 1
ATOM 653 O O . ILE A 1 87 ? 6.519 10.987 1.642 1.00 76.75 87 ILE A O 1
ATOM 657 N N . MET A 1 88 ? 6.422 11.501 3.828 1.00 70.69 88 MET A N 1
ATOM 658 C CA . MET A 1 88 ? 7.606 12.362 3.834 1.00 70.69 88 MET A CA 1
ATOM 659 C C . MET A 1 88 ? 8.883 11.601 3.466 1.00 70.69 88 MET A C 1
ATOM 661 O O . MET A 1 88 ? 9.650 12.083 2.638 1.00 70.69 88 MET A O 1
ATOM 665 N N . ALA A 1 89 ? 9.100 10.398 4.005 1.00 70.75 89 ALA A N 1
ATOM 666 C CA . ALA A 1 89 ? 10.240 9.553 3.641 1.00 70.75 89 ALA A CA 1
ATOM 667 C C . ALA A 1 89 ? 10.222 9.186 2.147 1.00 70.75 89 ALA A C 1
ATOM 669 O O . ALA A 1 89 ? 11.256 9.215 1.474 1.00 70.75 89 ALA A O 1
ATOM 670 N N . SER A 1 90 ? 9.035 8.901 1.608 1.00 68.56 90 SER A N 1
ATOM 671 C CA . SER A 1 90 ? 8.853 8.601 0.186 1.00 68.56 90 SER A CA 1
ATOM 672 C C . SER A 1 90 ? 9.148 9.819 -0.697 1.00 68.56 90 SER A C 1
ATOM 674 O O . SER A 1 90 ? 9.850 9.679 -1.697 1.00 68.56 90 SER A O 1
ATOM 676 N N . LEU A 1 91 ? 8.675 11.010 -0.307 1.00 65.38 91 LEU A N 1
ATOM 677 C CA . LEU A 1 91 ? 8.953 12.275 -0.998 1.00 65.38 91 LEU A CA 1
ATOM 678 C C . LEU A 1 91 ? 10.443 12.627 -0.955 1.00 65.38 91 LEU A C 1
ATOM 680 O O . LEU A 1 91 ? 11.031 12.925 -1.985 1.00 65.38 91 LEU A O 1
ATOM 684 N N . LEU A 1 92 ? 11.093 12.544 0.206 1.00 64.44 92 LEU A N 1
ATOM 685 C CA . LEU A 1 92 ? 12.512 12.896 0.343 1.00 64.44 92 LEU A CA 1
ATOM 686 C C . LEU A 1 92 ? 13.438 12.016 -0.503 1.00 64.44 92 LEU A C 1
ATOM 688 O O . LEU A 1 92 ? 14.514 12.465 -0.892 1.00 64.44 92 LEU A O 1
ATOM 692 N N . THR A 1 93 ? 13.034 10.779 -0.801 1.00 62.53 93 THR A N 1
ATOM 693 C CA . THR A 1 93 ? 13.876 9.882 -1.600 1.00 62.53 93 THR A CA 1
ATOM 694 C C . THR A 1 93 ? 13.815 10.184 -3.101 1.00 62.53 93 THR A C 1
ATOM 696 O O . THR A 1 93 ? 14.788 9.963 -3.820 1.00 62.53 93 THR A O 1
ATOM 699 N N . ASP A 1 94 ? 12.689 10.689 -3.603 1.00 61.03 94 ASP A N 1
ATOM 700 C CA . ASP A 1 94 ? 12.561 11.095 -5.003 1.00 61.03 94 ASP A CA 1
ATOM 701 C C . ASP A 1 94 ? 11.544 12.237 -5.119 1.00 61.03 94 ASP A C 1
ATOM 703 O O . ASP A 1 94 ? 10.368 11.966 -5.381 1.00 61.03 94 ASP A O 1
ATOM 707 N N . PRO A 1 95 ? 11.976 13.498 -4.901 1.00 53.44 95 PRO A N 1
ATOM 708 C CA . PRO A 1 95 ? 11.073 14.601 -4.596 1.00 53.44 95 PRO A CA 1
ATOM 709 C C . PRO A 1 95 ? 9.918 14.758 -5.571 1.00 53.44 95 PRO A C 1
ATOM 711 O O . PRO A 1 95 ? 8.826 15.048 -5.113 1.00 53.44 95 PRO A O 1
ATOM 714 N N . PHE A 1 96 ? 10.100 14.494 -6.867 1.00 52.56 96 PHE A N 1
ATOM 715 C CA . PHE A 1 96 ? 9.017 14.565 -7.857 1.00 52.56 96 PHE A CA 1
ATOM 716 C C . PHE A 1 96 ? 9.279 13.689 -9.097 1.00 52.56 96 PHE A C 1
ATOM 718 O O . PHE A 1 96 ? 8.718 13.943 -10.159 1.00 52.56 96 PHE A O 1
ATOM 725 N N . GLY A 1 97 ? 10.167 12.686 -9.014 1.00 56.16 97 GLY A N 1
ATOM 726 C CA . GLY A 1 97 ? 10.569 11.904 -10.194 1.00 56.16 97 GLY A CA 1
ATOM 727 C C . GLY A 1 97 ? 11.294 12.732 -11.259 1.00 56.16 97 GLY A C 1
ATOM 728 O O . GLY A 1 97 ? 11.308 12.353 -12.426 1.00 56.16 97 GLY A O 1
ATOM 729 N N . LEU A 1 98 ? 11.864 13.881 -10.877 1.00 52.03 98 LEU A N 1
ATOM 730 C CA . LEU A 1 98 ? 12.498 14.790 -11.825 1.00 52.03 98 LEU A CA 1
ATOM 731 C C . LEU A 1 98 ? 13.777 14.147 -12.392 1.00 52.03 98 LEU A C 1
ATOM 733 O O . LEU A 1 98 ? 14.561 13.558 -11.625 1.00 52.03 98 LEU A O 1
ATOM 737 N N . PRO A 1 99 ? 14.008 14.256 -13.715 1.00 55.03 99 PRO A N 1
ATOM 738 C CA . PRO A 1 99 ? 15.283 13.889 -14.308 1.00 55.03 99 PRO A CA 1
ATOM 739 C C . PRO A 1 99 ? 16.394 14.688 -13.631 1.00 55.03 99 PRO A C 1
ATOM 741 O O . PRO A 1 99 ? 16.201 15.850 -13.255 1.00 55.03 99 PRO A O 1
ATOM 744 N N . LYS A 1 100 ? 17.575 14.088 -13.476 1.00 57.12 100 LYS A N 1
ATOM 745 C CA . LYS A 1 100 ? 18.743 14.876 -13.086 1.00 57.12 100 LYS A CA 1
ATOM 746 C C . LYS A 1 100 ? 18.973 15.977 -14.114 1.00 57.12 100 LYS A C 1
ATOM 748 O O . LYS A 1 100 ? 18.714 15.817 -15.304 1.00 57.12 100 LYS A O 1
ATOM 753 N N . ARG A 1 101 ? 19.499 17.102 -13.631 1.00 54.06 101 ARG A N 1
ATOM 754 C CA . ARG A 1 101 ? 19.760 18.311 -14.424 1.00 54.06 101 ARG A CA 1
ATOM 755 C C . ARG A 1 101 ? 20.723 18.075 -15.600 1.00 54.06 101 ARG A C 1
ATOM 757 O O . ARG A 1 101 ? 20.782 18.900 -16.500 1.00 54.06 101 ARG A O 1
ATOM 764 N N . ASP A 1 102 ? 21.455 16.963 -15.585 1.00 57.44 102 ASP A N 1
ATOM 765 C CA . ASP A 1 102 ? 22.396 16.524 -16.618 1.00 57.44 102 ASP A CA 1
ATOM 766 C C . ASP A 1 102 ? 21.760 15.650 -17.721 1.00 57.44 102 ASP A C 1
ATOM 768 O O . ASP A 1 102 ? 22.457 15.248 -18.648 1.00 57.44 102 ASP A O 1
ATOM 772 N N . GLY A 1 103 ? 20.462 15.331 -17.638 1.00 55.44 103 GLY A N 1
ATOM 773 C CA . GLY A 1 103 ? 19.765 14.499 -18.626 1.00 55.44 103 GLY A CA 1
ATOM 774 C C . GLY A 1 103 ? 20.165 13.016 -18.617 1.00 55.44 103 GLY A C 1
ATOM 775 O O . GLY A 1 103 ? 19.585 12.235 -19.365 1.00 55.44 103 GLY A O 1
ATOM 776 N N . SER A 1 104 ? 21.088 12.603 -17.738 1.00 54.22 104 SER A N 1
ATOM 777 C CA . SER A 1 104 ? 21.574 11.215 -17.616 1.00 54.22 104 SER A CA 1
ATOM 778 C C . SER A 1 104 ? 20.532 10.234 -17.063 1.00 54.22 104 SER A C 1
ATOM 780 O O . SER A 1 104 ? 20.746 9.026 -17.058 1.00 54.22 104 SER A O 1
ATOM 782 N N . ASP A 1 105 ? 19.411 10.773 -16.585 1.00 57.44 105 ASP A N 1
ATOM 783 C CA . ASP A 1 105 ? 18.324 10.076 -15.895 1.00 57.44 105 ASP A CA 1
ATOM 784 C C . ASP A 1 105 ? 17.010 10.140 -16.699 1.00 57.44 105 ASP A C 1
ATOM 786 O O . ASP A 1 105 ? 15.919 10.055 -16.130 1.00 57.44 105 ASP A O 1
ATOM 790 N N . ALA A 1 106 ? 17.095 10.364 -18.017 1.00 57.59 106 ALA A N 1
ATOM 791 C CA . ALA A 1 106 ? 15.935 10.307 -18.897 1.00 57.59 106 ALA A CA 1
ATOM 792 C C . ALA A 1 106 ? 15.297 8.910 -18.826 1.00 57.59 106 ALA A C 1
ATOM 794 O O . ALA A 1 106 ? 15.985 7.899 -18.953 1.00 57.59 106 ALA A O 1
ATOM 795 N N . SER A 1 107 ? 13.982 8.872 -18.589 1.00 63.50 107 SER A N 1
ATOM 796 C CA . SER A 1 107 ? 13.187 7.643 -18.620 1.00 63.50 107 SER A CA 1
ATOM 797 C C . SER A 1 107 ? 13.433 6.918 -19.940 1.00 63.50 107 SER A C 1
ATOM 799 O O . SER A 1 107 ? 13.122 7.461 -20.997 1.00 63.50 107 SER A O 1
ATOM 801 N N . ASP A 1 108 ? 13.962 5.700 -19.864 1.00 70.94 108 ASP A N 1
ATOM 802 C CA . ASP A 1 108 ? 14.111 4.818 -21.020 1.00 70.94 108 ASP A CA 1
ATOM 803 C C . ASP A 1 108 ? 12.720 4.468 -21.594 1.00 70.94 108 ASP A C 1
ATOM 805 O O . ASP A 1 108 ? 11.717 4.494 -20.865 1.00 70.94 108 ASP A O 1
ATOM 809 N N . GLU A 1 109 ? 12.632 4.103 -22.876 1.00 74.62 109 GLU A N 1
ATOM 810 C CA . GLU A 1 109 ? 11.381 3.615 -23.494 1.00 74.62 109 GLU A CA 1
ATOM 811 C C . GLU A 1 109 ? 10.842 2.388 -22.743 1.00 74.62 109 GLU A C 1
ATOM 813 O O . GLU A 1 109 ? 9.637 2.160 -22.610 1.00 74.62 109 GLU A O 1
ATOM 818 N N . ARG A 1 110 ? 11.752 1.617 -22.152 1.00 74.75 110 ARG A N 1
ATOM 819 C CA . ARG A 1 110 ? 11.416 0.505 -21.271 1.00 74.75 110 ARG A CA 1
ATOM 820 C C . ARG A 1 110 ? 10.657 0.945 -20.015 1.00 74.75 110 ARG A C 1
ATOM 822 O O . ARG A 1 110 ? 9.726 0.263 -19.580 1.00 74.75 110 ARG A O 1
ATOM 829 N N . ASP A 1 111 ? 11.052 2.065 -19.422 1.00 79.81 111 ASP A N 1
ATOM 830 C CA . ASP A 1 111 ? 10.477 2.570 -18.177 1.00 79.81 111 ASP A CA 1
ATOM 831 C C . ASP A 1 111 ? 9.063 3.110 -18.421 1.00 79.81 111 ASP A C 1
ATOM 833 O O . ASP A 1 111 ? 8.167 2.855 -17.609 1.00 79.81 111 ASP A O 1
ATOM 837 N N . SER A 1 112 ? 8.821 3.751 -19.571 1.00 80.75 112 SER A N 1
ATOM 838 C CA . SER A 1 112 ? 7.484 4.221 -19.957 1.00 80.75 112 SER A CA 1
ATOM 839 C C . SER A 1 112 ? 6.512 3.055 -20.171 1.00 80.75 112 SER A C 1
ATOM 841 O O . SER A 1 112 ? 5.432 3.035 -19.577 1.00 80.75 112 SER A O 1
ATOM 843 N N . LEU A 1 113 ? 6.932 2.006 -20.886 1.00 83.06 113 LEU A N 1
ATOM 844 C CA . LEU A 1 113 ? 6.121 0.798 -21.091 1.00 83.06 113 LEU A CA 1
ATOM 845 C C . LEU A 1 113 ? 5.766 0.078 -19.778 1.00 83.06 113 LEU A C 1
ATOM 847 O O . LEU A 1 113 ? 4.696 -0.534 -19.661 1.00 83.06 113 LEU A O 1
ATOM 851 N N . ILE A 1 114 ? 6.660 0.107 -18.783 1.00 84.88 114 ILE A N 1
ATOM 852 C CA . ILE A 1 114 ? 6.379 -0.436 -17.446 1.00 84.88 114 ILE A CA 1
ATOM 853 C C . ILE A 1 114 ? 5.384 0.459 -16.710 1.00 84.88 114 ILE A C 1
ATOM 855 O O . ILE A 1 114 ? 4.427 -0.059 -16.125 1.00 84.88 114 ILE A O 1
ATOM 859 N N . MET A 1 115 ? 5.585 1.775 -16.748 1.00 86.69 115 MET A N 1
ATOM 860 C CA . MET A 1 115 ? 4.716 2.746 -16.082 1.00 86.69 115 MET A CA 1
ATOM 861 C C . MET A 1 115 ? 3.290 2.757 -16.644 1.00 86.69 115 MET A C 1
ATOM 863 O O . MET A 1 115 ? 2.356 2.962 -15.875 1.00 86.69 115 MET A O 1
ATOM 867 N N . ASP A 1 116 ? 3.087 2.401 -17.911 1.00 85.69 116 ASP A N 1
ATOM 868 C CA . ASP A 1 116 ? 1.746 2.229 -18.492 1.00 85.69 116 ASP A CA 1
ATOM 869 C C . ASP A 1 116 ? 0.990 1.009 -17.936 1.00 85.69 116 ASP A C 1
ATOM 871 O O . ASP A 1 116 ? -0.245 0.940 -17.943 1.00 85.69 116 ASP A O 1
ATOM 875 N N . ARG A 1 117 ? 1.721 -0.007 -17.463 1.00 85.50 117 ARG A N 1
ATOM 876 C CA . ARG A 1 117 ? 1.150 -1.286 -17.007 1.00 85.50 117 ARG A CA 1
ATOM 877 C C . ARG A 1 117 ? 1.098 -1.400 -15.488 1.00 85.50 117 ARG A C 1
ATOM 879 O O . ARG A 1 117 ? 0.184 -2.044 -14.968 1.00 85.50 117 ARG A O 1
ATOM 886 N N . ALA A 1 118 ? 2.046 -0.795 -14.775 1.00 86.94 118 ALA A N 1
ATOM 887 C CA . ALA A 1 118 ? 2.161 -0.880 -13.320 1.00 86.94 118 ALA A CA 1
ATOM 888 C C . ALA A 1 118 ? 0.890 -0.426 -12.561 1.00 86.94 118 ALA A C 1
ATOM 890 O O . ALA A 1 118 ? 0.498 -1.134 -11.626 1.00 86.94 118 ALA A O 1
ATOM 891 N N . PRO A 1 119 ? 0.159 0.630 -12.986 1.00 90.31 119 PRO A N 1
ATOM 892 C CA . PRO A 1 119 ? -1.093 1.043 -12.349 1.00 90.31 119 PRO A CA 1
ATOM 893 C C . PRO A 1 119 ? -2.188 -0.030 -12.357 1.00 90.31 119 PRO A C 1
ATOM 895 O O . PRO A 1 119 ? -3.076 -0.016 -11.508 1.00 90.31 119 PRO A O 1
ATOM 898 N N . ARG A 1 120 ? -2.132 -1.018 -13.263 1.00 91.00 120 ARG A N 1
ATOM 899 C CA . ARG A 1 120 ? -3.093 -2.135 -13.257 1.00 91.00 120 ARG A CA 1
ATOM 900 C C . ARG A 1 120 ? -2.910 -3.022 -12.028 1.00 91.00 120 ARG A C 1
ATOM 902 O O . ARG A 1 120 ? -3.890 -3.418 -11.408 1.00 91.00 120 ARG A O 1
ATOM 909 N N . VAL A 1 121 ? -1.660 -3.310 -11.653 1.00 89.88 121 VAL A N 1
ATOM 910 C CA . VAL A 1 121 ? -1.342 -4.092 -10.443 1.00 89.88 121 VAL A CA 1
ATOM 911 C C . VAL A 1 121 ? -1.749 -3.315 -9.195 1.00 89.88 121 VAL A C 1
ATOM 913 O O . VAL A 1 121 ? -2.325 -3.882 -8.269 1.00 89.88 121 VAL A O 1
ATOM 916 N N . GLN A 1 122 ? -1.523 -2.004 -9.210 1.00 92.12 122 GLN A N 1
ATOM 917 C CA . GLN A 1 122 ? -1.969 -1.092 -8.168 1.00 92.12 122 GLN A CA 1
ATOM 918 C C . GLN A 1 122 ? -3.492 -1.092 -7.986 1.00 92.12 122 GLN A C 1
ATOM 920 O O . GLN A 1 122 ? -3.969 -1.275 -6.868 1.00 92.12 122 GLN A O 1
ATOM 925 N N . ALA A 1 123 ? -4.254 -0.946 -9.071 1.00 91.56 123 ALA A N 1
ATOM 926 C CA . ALA A 1 123 ? -5.713 -0.975 -9.025 1.00 91.56 123 ALA A CA 1
ATOM 927 C C . ALA A 1 123 ? -6.235 -2.309 -8.472 1.00 91.56 123 ALA A C 1
ATOM 929 O O . ALA A 1 123 ? -7.097 -2.317 -7.596 1.00 91.56 123 ALA A O 1
ATOM 930 N N . VAL A 1 124 ? -5.669 -3.436 -8.921 1.00 91.88 124 VAL A N 1
ATOM 931 C CA . VAL A 1 124 ? -6.029 -4.768 -8.407 1.00 91.88 124 VAL A CA 1
ATOM 932 C C . VAL A 1 124 ? -5.737 -4.884 -6.910 1.00 91.88 124 VAL A C 1
ATOM 934 O O . VAL A 1 124 ? -6.588 -5.377 -6.174 1.00 91.88 124 VAL A O 1
ATOM 937 N N . ALA A 1 125 ? -4.581 -4.404 -6.442 1.00 90.19 125 ALA A N 1
ATOM 938 C CA . ALA A 1 125 ? -4.242 -4.429 -5.020 1.00 90.19 125 ALA A CA 1
ATOM 939 C C . ALA A 1 125 ? -5.278 -3.665 -4.179 1.00 90.19 125 ALA A C 1
ATOM 941 O O . ALA A 1 125 ? -5.780 -4.203 -3.195 1.00 90.19 125 ALA A O 1
ATOM 942 N N . ILE A 1 126 ? -5.659 -2.458 -4.606 1.00 93.38 126 ILE A N 1
ATOM 943 C CA . ILE A 1 126 ? -6.658 -1.635 -3.909 1.00 93.38 126 ILE A CA 1
ATOM 944 C C . ILE A 1 126 ? -8.026 -2.321 -3.904 1.00 93.38 126 ILE A C 1
ATOM 946 O O . ILE A 1 126 ? -8.653 -2.415 -2.852 1.00 93.38 126 ILE A O 1
ATOM 950 N N . ILE A 1 127 ? -8.479 -2.836 -5.052 1.00 93.75 127 ILE A N 1
ATOM 951 C CA . ILE A 1 127 ? -9.773 -3.527 -5.162 1.00 93.75 127 ILE A CA 1
ATOM 952 C C . ILE A 1 127 ? -9.817 -4.738 -4.226 1.00 93.75 127 ILE A C 1
ATOM 954 O O . ILE A 1 127 ? -10.799 -4.911 -3.507 1.00 93.75 127 ILE A O 1
ATOM 958 N N . LEU A 1 128 ? -8.757 -5.550 -4.187 1.00 91.31 128 LEU A N 1
ATOM 959 C CA . LEU A 1 128 ? -8.684 -6.707 -3.292 1.00 91.31 128 LEU A CA 1
ATOM 960 C C . LEU A 1 128 ? -8.682 -6.294 -1.817 1.00 91.31 128 LEU A C 1
ATOM 962 O O . LEU A 1 128 ? -9.361 -6.928 -1.011 1.00 91.31 128 LEU A O 1
ATOM 966 N N . THR A 1 129 ? -7.974 -5.220 -1.459 1.00 92.12 129 THR A N 1
ATOM 967 C CA . THR A 1 129 ? -7.992 -4.674 -0.096 1.00 92.12 129 THR A CA 1
ATOM 968 C C . THR A 1 129 ? -9.388 -4.198 0.302 1.00 92.12 129 THR A C 1
ATOM 970 O O . THR A 1 129 ? -9.868 -4.549 1.379 1.00 92.12 129 THR A O 1
ATOM 973 N N . LEU A 1 130 ? -10.074 -3.451 -0.565 1.00 93.50 130 LEU A N 1
ATOM 974 C CA . LEU A 1 130 ? -11.437 -2.981 -0.302 1.00 93.50 130 LEU A CA 1
ATOM 975 C C . LEU A 1 130 ? -12.437 -4.141 -0.219 1.00 93.50 130 LEU A C 1
ATOM 977 O O . LEU A 1 130 ? -13.282 -4.154 0.673 1.00 93.50 130 LEU A O 1
ATOM 981 N N . ALA A 1 131 ? -12.314 -5.142 -1.093 1.00 93.25 131 ALA A N 1
ATOM 982 C CA . ALA A 1 131 ? -13.140 -6.345 -1.048 1.00 93.25 131 ALA A CA 1
ATOM 983 C C . ALA A 1 131 ? -12.936 -7.124 0.261 1.00 93.25 131 ALA A C 1
ATOM 985 O O . ALA A 1 131 ? -13.910 -7.547 0.882 1.00 93.25 131 ALA A O 1
ATOM 986 N N . ALA A 1 132 ? -11.688 -7.265 0.721 1.00 91.50 132 ALA A N 1
ATOM 987 C CA . ALA A 1 132 ? -11.383 -7.908 1.996 1.00 91.50 132 ALA A CA 1
ATOM 988 C C . ALA A 1 132 ? -12.037 -7.171 3.176 1.00 91.50 132 ALA A C 1
ATOM 990 O O . ALA A 1 132 ? -12.641 -7.813 4.037 1.00 91.50 132 ALA A O 1
ATOM 991 N N . TRP A 1 133 ? -11.987 -5.835 3.189 1.00 93.44 133 TRP A N 1
ATOM 992 C CA . TRP A 1 133 ? -12.675 -5.035 4.204 1.00 93.44 133 TRP A CA 1
ATOM 993 C C . TRP A 1 133 ? -14.189 -5.166 4.147 1.00 93.44 133 TRP A C 1
ATOM 995 O O . TRP A 1 133 ? -14.820 -5.334 5.189 1.00 93.44 133 TRP A O 1
ATOM 1005 N N . LEU A 1 134 ? -14.775 -5.132 2.950 1.00 93.12 134 LEU A N 1
ATOM 1006 C CA . LEU A 1 134 ? -16.214 -5.295 2.772 1.00 93.12 134 LEU A CA 1
ATOM 1007 C C . LEU A 1 134 ? -16.687 -6.645 3.325 1.00 93.12 134 LEU A C 1
ATOM 1009 O O . LEU A 1 134 ? -17.663 -6.696 4.076 1.00 93.12 134 LEU A O 1
ATOM 1013 N N . ILE A 1 135 ? -15.970 -7.725 3.005 1.00 92.69 135 ILE A N 1
ATOM 1014 C CA . ILE A 1 135 ? -16.254 -9.065 3.531 1.00 92.69 135 ILE A CA 1
ATOM 1015 C C . ILE A 1 135 ? -16.105 -9.073 5.054 1.00 92.69 135 ILE A C 1
ATOM 1017 O O . ILE A 1 135 ? -17.014 -9.523 5.749 1.00 92.69 135 ILE A O 1
ATOM 1021 N N . PHE A 1 136 ? -14.995 -8.552 5.582 1.00 88.81 136 PHE A N 1
ATOM 1022 C CA . PHE A 1 136 ? -14.731 -8.525 7.020 1.00 88.81 136 PHE A CA 1
ATOM 1023 C C . PHE A 1 136 ? -15.841 -7.804 7.797 1.00 88.81 136 PHE A C 1
ATOM 1025 O O . PHE A 1 136 ? -16.371 -8.362 8.762 1.00 88.81 136 PHE A O 1
ATOM 1032 N N . LEU A 1 137 ? -16.221 -6.603 7.351 1.00 90.00 137 LEU A N 1
ATOM 1033 C CA . LEU A 1 137 ? -17.265 -5.799 7.983 1.00 90.00 137 LEU A CA 1
ATOM 1034 C C . LEU A 1 137 ? -18.637 -6.456 7.873 1.00 90.00 137 LEU A C 1
ATOM 1036 O O . LEU A 1 137 ? -19.384 -6.463 8.847 1.00 90.00 137 LEU A O 1
ATOM 1040 N N . THR A 1 138 ? -18.949 -7.060 6.727 1.00 89.75 138 THR A N 1
ATOM 1041 C CA . THR A 1 138 ? -20.204 -7.799 6.558 1.00 89.75 138 THR A CA 1
ATOM 1042 C C . THR A 1 138 ? -20.252 -8.980 7.526 1.00 89.75 138 THR A C 1
ATOM 1044 O O . THR A 1 138 ? -21.202 -9.120 8.282 1.00 89.75 138 THR A O 1
ATOM 1047 N N . VAL A 1 139 ? -19.205 -9.799 7.602 1.00 90.50 139 VAL A N 1
ATOM 1048 C CA . VAL A 1 139 ? -19.208 -10.981 8.480 1.00 90.50 139 VAL A CA 1
ATOM 1049 C C . VAL A 1 139 ? -19.334 -10.609 9.963 1.00 90.50 139 VAL A C 1
ATOM 1051 O O . VAL A 1 139 ? -20.032 -11.303 10.697 1.00 90.50 139 VAL A O 1
ATOM 1054 N N . HIS A 1 140 ? -18.693 -9.526 10.412 1.00 86.12 140 HIS A N 1
ATOM 1055 C CA . HIS A 1 140 ? -18.639 -9.191 11.842 1.00 86.12 140 HIS A CA 1
ATOM 1056 C C . HIS A 1 140 ? -19.738 -8.228 12.306 1.00 86.12 140 HIS A C 1
ATOM 1058 O O . HIS A 1 140 ? -20.132 -8.286 13.468 1.00 86.12 140 HIS A O 1
ATOM 1064 N N . TYR A 1 141 ? -20.245 -7.357 11.428 1.00 87.81 141 TYR A N 1
ATOM 1065 C CA . TYR A 1 141 ? -21.158 -6.272 11.811 1.00 87.81 141 TYR A CA 1
ATOM 1066 C C . TYR A 1 141 ? -22.517 -6.315 11.107 1.00 87.81 141 TYR A C 1
ATOM 1068 O O . TYR A 1 141 ? -23.368 -5.478 11.409 1.00 87.81 141 TYR A O 1
ATOM 1076 N N . HIS A 1 142 ? -22.786 -7.298 10.237 1.00 82.94 142 HIS A N 1
ATOM 1077 C CA . HIS A 1 142 ? -24.085 -7.395 9.556 1.00 82.94 142 HIS A CA 1
ATOM 1078 C C . HIS A 1 142 ? -25.268 -7.477 10.531 1.00 82.94 142 HIS A C 1
ATOM 1080 O O . HIS A 1 142 ? -26.268 -6.797 10.325 1.00 82.94 142 HIS A O 1
ATOM 1086 N N . GLY A 1 143 ? -25.137 -8.230 11.630 1.00 83.69 143 GLY A N 1
ATOM 1087 C CA . GLY A 1 143 ? -26.184 -8.322 12.656 1.00 83.69 143 GLY A CA 1
ATOM 1088 C C . GLY A 1 143 ? -26.283 -7.102 13.581 1.00 83.69 143 GLY A C 1
ATOM 1089 O O . GLY A 1 143 ? -27.328 -6.878 14.180 1.00 83.69 143 GLY A O 1
ATOM 1090 N N . ALA A 1 144 ? -25.217 -6.305 13.698 1.00 81.12 144 ALA A N 1
ATOM 1091 C CA . ALA A 1 144 ? -25.175 -5.159 14.604 1.00 81.12 144 ALA A CA 1
ATOM 1092 C C . ALA A 1 144 ? -25.833 -3.907 14.003 1.00 81.12 144 ALA A C 1
ATOM 1094 O O . ALA A 1 144 ? -26.214 -3.012 14.749 1.00 81.12 144 ALA A O 1
ATOM 1095 N N . SER A 1 145 ? -25.969 -3.815 12.673 1.00 79.38 145 SER A N 1
ATOM 1096 C CA . SER A 1 145 ? -26.456 -2.633 11.925 1.00 79.38 145 SER A CA 1
ATOM 1097 C C . SER A 1 145 ? -25.681 -1.321 12.158 1.00 79.38 145 SER A C 1
ATOM 1099 O O . SER A 1 145 ? -26.019 -0.289 11.585 1.00 79.38 145 SER A O 1
ATOM 1101 N N . VAL A 1 146 ? -24.597 -1.365 12.937 1.00 85.00 146 VAL A N 1
ATOM 1102 C CA . VAL A 1 146 ? -23.670 -0.258 13.188 1.00 85.00 146 VAL A CA 1
ATOM 1103 C C . VAL A 1 146 ? -22.233 -0.722 12.975 1.00 85.00 146 VAL A C 1
ATOM 1105 O O . VAL A 1 146 ? -21.832 -1.785 13.446 1.00 85.00 146 VAL A O 1
ATOM 1108 N N . VAL A 1 147 ? -21.450 0.097 12.269 1.00 83.38 147 VAL A N 1
ATOM 1109 C CA . VAL A 1 147 ? -20.019 -0.128 12.028 1.00 83.38 147 VAL A CA 1
ATOM 1110 C C . VAL A 1 147 ? -19.218 0.923 12.801 1.00 83.38 147 VAL A C 1
ATOM 1112 O O . VAL A 1 147 ? -19.471 2.117 12.618 1.00 83.38 147 VAL A O 1
ATOM 1115 N N . PRO A 1 148 ? -18.244 0.524 13.641 1.00 85.75 148 PRO A N 1
ATOM 1116 C CA . PRO A 1 148 ? -17.379 1.472 14.336 1.00 85.75 148 PRO A CA 1
ATOM 1117 C C . PRO A 1 148 ? -16.611 2.381 13.371 1.00 85.75 148 PRO A C 1
ATOM 1119 O O . PRO A 1 148 ? -16.025 1.923 12.386 1.00 85.75 148 PRO A O 1
ATOM 1122 N N . LYS A 1 149 ? -16.559 3.679 13.689 1.00 85.31 149 LYS A N 1
ATOM 1123 C CA . LYS A 1 149 ? -15.884 4.702 12.869 1.00 85.31 149 LYS A CA 1
ATOM 1124 C C . LYS A 1 149 ? -14.389 4.428 12.669 1.00 85.31 149 LYS A C 1
ATOM 1126 O O . LYS A 1 149 ? -13.842 4.805 11.636 1.00 85.31 149 LYS A O 1
ATOM 1131 N N . THR A 1 150 ? -13.739 3.728 13.602 1.00 84.00 150 THR A N 1
ATOM 1132 C CA . THR A 1 150 ? -12.331 3.308 13.514 1.00 84.00 150 THR A CA 1
ATOM 1133 C C . THR A 1 150 ? -12.023 2.567 12.212 1.00 84.00 150 THR A C 1
ATOM 1135 O O . THR A 1 150 ? -10.968 2.774 11.609 1.00 84.00 150 THR A O 1
ATOM 1138 N N . PHE A 1 151 ? -12.960 1.749 11.719 1.00 86.44 151 PHE A N 1
ATOM 1139 C CA . PHE A 1 151 ? -12.757 0.994 10.483 1.00 86.44 151 PHE A CA 1
ATOM 1140 C C . PHE A 1 151 ? -12.685 1.879 9.241 1.00 86.44 151 PHE A C 1
ATOM 1142 O O . PHE A 1 151 ? -12.004 1.502 8.294 1.00 86.44 151 PHE A O 1
ATOM 1149 N N . LEU A 1 152 ? -13.294 3.070 9.243 1.00 88.06 152 LEU A N 1
ATOM 1150 C CA . LEU A 1 152 ? -13.157 4.018 8.132 1.00 88.06 152 LEU A CA 1
ATOM 1151 C C . LEU A 1 152 ? -11.699 4.461 7.971 1.00 88.06 152 LEU A C 1
ATOM 1153 O O . LEU A 1 152 ? -11.174 4.481 6.857 1.00 88.06 152 LEU A O 1
ATOM 1157 N N . TYR A 1 153 ? -11.024 4.738 9.089 1.00 85.38 153 TYR A N 1
ATOM 1158 C CA . TYR A 1 153 ? -9.606 5.084 9.090 1.00 85.38 153 TYR A CA 1
ATOM 1159 C C . TYR A 1 153 ? -8.741 3.898 8.662 1.00 85.38 153 TYR A C 1
ATOM 1161 O O . TYR A 1 153 ? -7.870 4.053 7.811 1.00 85.38 153 TYR A O 1
ATOM 1169 N N . LEU A 1 154 ? -9.012 2.696 9.176 1.00 86.62 154 LEU A N 1
ATOM 1170 C CA . LEU A 1 154 ? -8.270 1.490 8.795 1.00 86.62 154 LEU A CA 1
ATOM 1171 C C . LEU A 1 154 ? -8.426 1.138 7.310 1.00 86.62 154 LEU A C 1
ATOM 1173 O O . LEU A 1 154 ? -7.443 0.780 6.656 1.00 86.62 154 LEU A O 1
ATOM 1177 N N . ILE A 1 155 ? -9.631 1.281 6.754 1.00 91.38 155 ILE A N 1
ATOM 1178 C CA . ILE A 1 155 ? -9.888 1.111 5.320 1.00 91.38 155 ILE A CA 1
ATOM 1179 C C . ILE A 1 155 ? -9.079 2.132 4.522 1.00 91.38 155 ILE A C 1
ATOM 1181 O O . ILE A 1 155 ? -8.364 1.754 3.597 1.00 91.38 155 ILE A O 1
ATOM 1185 N N . PHE A 1 156 ? -9.140 3.410 4.898 1.00 90.00 156 PHE A N 1
ATOM 1186 C CA . PHE A 1 156 ? -8.391 4.464 4.218 1.00 90.00 156 PHE A CA 1
ATOM 1187 C C . PHE A 1 156 ? -6.877 4.197 4.236 1.00 90.00 156 PHE A C 1
ATOM 1189 O O . PHE A 1 156 ? -6.222 4.178 3.193 1.00 90.00 156 PHE A O 1
ATOM 1196 N N . PHE A 1 157 ? -6.327 3.911 5.413 1.00 88.00 157 PHE A N 1
ATOM 1197 C CA . PHE A 1 157 ? -4.908 3.638 5.615 1.00 88.00 157 PHE A CA 1
ATOM 1198 C C . PHE A 1 157 ? -4.428 2.396 4.861 1.00 88.00 157 PHE A C 1
ATOM 1200 O O . PHE A 1 157 ? -3.403 2.430 4.178 1.00 88.00 157 PHE A O 1
ATOM 1207 N N . SER A 1 158 ? -5.184 1.304 4.925 1.00 89.56 158 SER A N 1
ATOM 1208 C CA . SER A 1 158 ? -4.853 0.084 4.184 1.00 89.56 158 SER A CA 1
ATOM 1209 C C . SER A 1 158 ? -4.963 0.264 2.668 1.00 89.56 158 SER A C 1
ATOM 1211 O O . SER A 1 158 ? -4.126 -0.272 1.945 1.00 89.56 158 SER A O 1
ATOM 1213 N N . ALA A 1 159 ? -5.919 1.056 2.173 1.00 92.19 159 ALA A N 1
ATOM 1214 C CA . ALA A 1 159 ? -6.019 1.387 0.754 1.00 92.19 159 ALA A CA 1
ATOM 1215 C C . ALA A 1 159 ? -4.806 2.204 0.274 1.00 92.19 159 ALA A C 1
ATOM 1217 O O . ALA A 1 159 ? -4.270 1.917 -0.795 1.00 92.19 159 ALA A O 1
ATOM 1218 N N . LEU A 1 160 ? -4.311 3.158 1.073 1.00 90.12 160 LEU A N 1
ATOM 1219 C CA . LEU A 1 160 ? -3.079 3.904 0.770 1.00 90.12 160 LEU A CA 1
ATOM 1220 C C .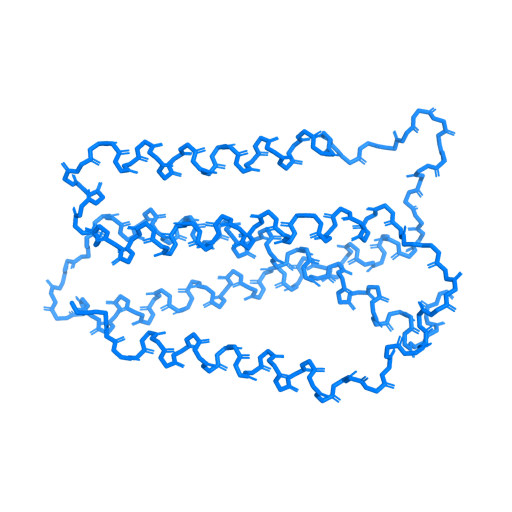 LEU A 1 160 ? -1.829 3.012 0.757 1.00 90.12 160 LEU A C 1
ATOM 1222 O O . LEU A 1 160 ? -0.958 3.151 -0.111 1.00 90.12 160 LEU A O 1
ATOM 1226 N N . ILE A 1 161 ? -1.746 2.072 1.698 1.00 89.44 161 ILE A N 1
ATOM 1227 C CA . ILE A 1 161 ? -0.685 1.061 1.724 1.00 89.44 161 ILE A CA 1
ATOM 1228 C C . ILE A 1 161 ? -0.758 0.197 0.459 1.00 89.44 161 ILE A C 1
ATOM 1230 O O . ILE A 1 161 ? 0.245 0.047 -0.240 1.00 89.44 161 ILE A O 1
ATOM 1234 N N . ALA A 1 162 ? -1.942 -0.323 0.122 1.00 90.94 162 ALA A N 1
ATOM 1235 C CA . ALA A 1 162 ? -2.163 -1.141 -1.068 1.00 90.94 162 ALA A CA 1
ATOM 1236 C C . ALA A 1 162 ? -1.850 -0.372 -2.359 1.00 90.94 162 ALA A C 1
ATOM 1238 O O . ALA A 1 162 ? -1.236 -0.926 -3.270 1.00 90.94 162 ALA A O 1
ATOM 1239 N N . TYR A 1 163 ? -2.193 0.917 -2.413 1.00 90.00 163 TYR A N 1
ATOM 1240 C CA . TYR A 1 163 ? -1.842 1.818 -3.506 1.00 90.00 163 TYR A CA 1
ATOM 1241 C C . TYR A 1 163 ? -0.319 1.907 -3.686 1.00 90.00 163 TYR A C 1
ATOM 1243 O O . TYR A 1 163 ? 0.189 1.713 -4.791 1.00 90.00 163 TYR A O 1
ATOM 1251 N N . THR A 1 164 ? 0.428 2.151 -2.610 1.00 87.06 164 THR A N 1
ATOM 1252 C CA . THR A 1 164 ? 1.893 2.312 -2.671 1.00 87.06 164 THR A CA 1
ATOM 1253 C C . THR A 1 164 ? 2.607 0.996 -2.997 1.00 87.06 164 THR A C 1
ATOM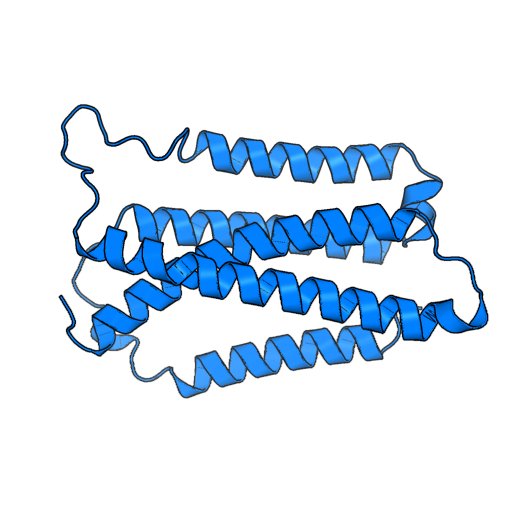 1255 O O . THR A 1 164 ? 3.488 0.945 -3.865 1.00 87.06 164 THR A O 1
ATOM 1258 N N . LEU A 1 165 ? 2.210 -0.093 -2.332 1.00 90.19 165 LEU A N 1
ATOM 1259 C CA . LEU A 1 165 ? 2.783 -1.421 -2.550 1.00 90.19 165 LEU A CA 1
ATOM 1260 C C . LEU A 1 165 ? 2.440 -1.959 -3.938 1.00 90.19 165 LEU A C 1
ATOM 1262 O O . LEU A 1 165 ? 3.307 -2.512 -4.608 1.00 90.19 165 LEU A O 1
ATOM 1266 N N . GLY A 1 166 ? 1.200 -1.773 -4.388 1.00 89.94 166 GLY A N 1
ATOM 1267 C CA . GLY A 1 166 ? 0.728 -2.263 -5.677 1.00 89.94 166 GLY A CA 1
ATOM 1268 C C . GLY A 1 166 ? 1.451 -1.617 -6.859 1.00 89.94 166 GLY A C 1
ATOM 1269 O O . GLY A 1 166 ? 1.829 -2.326 -7.791 1.00 89.94 166 GLY A O 1
ATOM 1270 N N . LEU A 1 167 ? 1.733 -0.309 -6.797 1.00 90.31 167 LEU A N 1
ATOM 1271 C CA . LEU A 1 167 ? 2.545 0.365 -7.818 1.00 90.31 167 LEU A CA 1
ATOM 1272 C C . LEU A 1 167 ? 3.983 -0.165 -7.830 1.00 90.31 167 LEU A C 1
ATOM 1274 O O . LEU A 1 167 ? 4.503 -0.533 -8.883 1.00 90.31 167 LEU A O 1
ATOM 1278 N N . SER A 1 168 ? 4.599 -0.259 -6.649 1.00 88.44 168 SER A N 1
ATOM 1279 C CA . SER A 1 168 ? 5.970 -0.756 -6.490 1.00 88.44 168 SER A CA 1
ATOM 1280 C C . SER A 1 168 ? 6.107 -2.189 -7.016 1.00 88.44 168 SER A C 1
ATOM 1282 O O . SER A 1 168 ? 7.006 -2.491 -7.801 1.00 88.44 168 SER A O 1
ATOM 1284 N N . LEU A 1 169 ? 5.165 -3.067 -6.662 1.00 89.06 169 LEU A N 1
ATOM 1285 C CA . LEU A 1 169 ? 5.088 -4.433 -7.180 1.00 89.06 169 LEU A CA 1
ATOM 1286 C C . LEU A 1 169 ? 4.875 -4.457 -8.694 1.00 89.06 169 LEU A C 1
ATOM 1288 O O . LEU A 1 169 ? 5.545 -5.226 -9.381 1.00 89.06 169 LEU A O 1
ATOM 1292 N N . GLY A 1 170 ? 3.988 -3.613 -9.225 1.00 87.19 170 GLY A N 1
ATOM 1293 C CA . GLY A 1 170 ? 3.734 -3.504 -10.660 1.00 87.19 170 GLY A CA 1
ATOM 1294 C C . GLY A 1 170 ? 4.996 -3.176 -11.456 1.00 87.19 170 GLY A C 1
ATOM 1295 O O . GLY A 1 170 ? 5.287 -3.851 -12.447 1.00 87.19 170 GLY A O 1
ATOM 1296 N N . ILE A 1 171 ? 5.791 -2.219 -10.971 1.00 88.12 171 ILE A N 1
ATOM 1297 C CA . ILE A 1 171 ? 7.074 -1.841 -11.575 1.00 88.12 171 ILE A CA 1
ATOM 1298 C C . ILE A 1 171 ? 8.051 -3.026 -11.560 1.00 88.12 171 ILE A C 1
ATOM 1300 O O . ILE A 1 171 ? 8.587 -3.414 -12.601 1.00 88.12 171 ILE A O 1
ATOM 1304 N N . LEU A 1 172 ? 8.253 -3.655 -10.397 1.00 88.12 172 LEU A N 1
ATOM 1305 C CA . LEU A 1 172 ? 9.186 -4.780 -10.254 1.00 88.12 172 LEU A CA 1
ATOM 1306 C C . LEU A 1 172 ? 8.774 -5.993 -11.103 1.00 88.12 172 LEU A C 1
ATOM 1308 O O . LEU A 1 172 ? 9.621 -6.659 -11.709 1.00 88.12 172 LEU A O 1
ATOM 1312 N N . MET A 1 173 ? 7.472 -6.276 -11.189 1.00 85.69 173 MET A N 1
ATOM 1313 C CA . MET A 1 173 ? 6.937 -7.329 -12.054 1.00 85.69 173 MET A CA 1
ATOM 1314 C C . MET A 1 173 ? 7.129 -7.003 -13.538 1.00 85.69 173 MET A C 1
ATOM 1316 O O . MET A 1 173 ? 7.437 -7.918 -14.308 1.00 85.69 173 MET A O 1
ATOM 1320 N N . GLY A 1 174 ? 6.995 -5.731 -13.928 1.00 85.31 174 GLY A N 1
ATOM 1321 C CA . GLY A 1 174 ? 7.257 -5.242 -15.282 1.00 85.31 174 GLY A CA 1
ATOM 1322 C C . GLY A 1 174 ? 8.696 -5.509 -15.724 1.00 85.31 174 GLY A C 1
ATOM 1323 O O . GLY A 1 174 ? 8.910 -6.210 -16.717 1.00 85.31 174 GLY A O 1
ATOM 1324 N N . TYR A 1 175 ? 9.678 -5.076 -14.924 1.00 84.25 175 TYR A N 1
ATOM 1325 C CA . TYR A 1 175 ? 11.098 -5.330 -15.206 1.00 84.25 175 TYR A CA 1
ATOM 1326 C C . TYR A 1 175 ? 11.421 -6.819 -15.301 1.00 84.25 175 TYR A C 1
ATOM 1328 O O . TYR A 1 175 ? 12.126 -7.242 -16.223 1.00 84.25 175 TYR A O 1
ATOM 1336 N N . ARG A 1 176 ? 10.865 -7.630 -14.389 1.00 81.88 176 ARG A N 1
ATOM 1337 C CA . ARG A 1 176 ? 11.064 -9.085 -14.397 1.00 81.88 176 ARG A CA 1
ATOM 1338 C C . ARG A 1 176 ? 10.456 -9.748 -15.635 1.00 81.88 176 ARG A C 1
ATOM 1340 O O . ARG A 1 176 ? 11.001 -10.738 -16.113 1.00 81.88 176 ARG A O 1
ATOM 1347 N N . LYS A 1 177 ? 9.325 -9.245 -16.144 1.00 79.19 177 LYS A N 1
ATOM 1348 C CA . LYS A 1 177 ? 8.696 -9.777 -17.360 1.00 79.19 177 LYS A CA 1
ATOM 1349 C C . LYS A 1 177 ? 9.554 -9.472 -18.591 1.00 79.19 177 LYS A C 1
ATOM 1351 O O . LYS A 1 177 ? 9.856 -10.399 -19.331 1.00 79.19 177 LYS A O 1
ATOM 1356 N N . MET A 1 178 ? 9.999 -8.230 -18.762 1.00 75.88 178 MET A N 1
ATOM 1357 C CA . MET A 1 178 ? 10.847 -7.845 -19.902 1.00 75.88 178 MET A CA 1
ATOM 1358 C C . MET A 1 178 ? 12.177 -8.603 -19.917 1.00 75.88 178 MET A C 1
ATOM 1360 O O . MET A 1 178 ? 12.546 -9.166 -20.940 1.00 75.88 178 MET A O 1
ATOM 1364 N N . GLY A 1 179 ? 12.842 -8.736 -18.761 1.00 70.38 179 GLY A N 1
ATOM 1365 C CA . GLY A 1 179 ? 14.090 -9.505 -18.668 1.00 70.38 179 GLY A CA 1
ATOM 1366 C C . GLY A 1 179 ? 13.934 -10.998 -18.986 1.00 70.38 179 GLY A C 1
ATOM 1367 O O . GLY A 1 179 ? 14.913 -11.653 -19.319 1.00 70.38 179 GLY A O 1
ATOM 1368 N N . ARG A 1 180 ? 12.713 -11.546 -18.903 1.00 60.59 180 ARG A N 1
ATOM 1369 C CA . ARG A 1 180 ? 12.422 -12.956 -19.199 1.00 60.59 180 ARG A CA 1
ATOM 1370 C C . ARG A 1 180 ? 12.068 -13.212 -20.665 1.00 60.59 180 ARG A C 1
ATOM 1372 O O . ARG A 1 180 ? 12.279 -14.326 -21.128 1.00 60.59 180 ARG A O 1
ATOM 1379 N N . TYR A 1 181 ? 11.496 -12.228 -21.357 1.00 61.59 181 TYR A N 1
ATOM 1380 C CA . TYR A 1 181 ? 10.997 -12.397 -22.727 1.00 61.59 181 TYR A CA 1
ATOM 1381 C C . TYR A 1 181 ? 11.820 -11.656 -23.785 1.00 61.59 181 TYR A C 1
ATOM 1383 O O . TYR A 1 181 ? 11.520 -11.798 -24.962 1.00 61.59 181 TYR A O 1
ATOM 1391 N N . GLY A 1 182 ? 12.849 -10.897 -23.393 1.00 55.88 182 GLY A N 1
ATOM 1392 C CA . GLY A 1 182 ? 13.683 -10.160 -24.348 1.00 55.88 182 GLY A CA 1
ATOM 1393 C C . GLY A 1 182 ? 12.924 -9.067 -25.106 1.00 55.88 182 GLY A C 1
ATOM 1394 O O . GLY A 1 182 ? 13.401 -8.617 -26.135 1.00 55.88 182 GLY A O 1
ATOM 1395 N N . GLU A 1 183 ? 11.749 -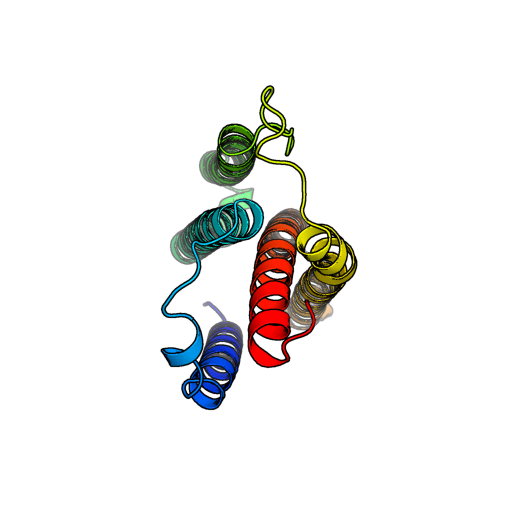8.656 -24.615 1.00 52.06 183 GLU A N 1
ATOM 1396 C CA . GLU A 1 183 ? 11.019 -7.489 -25.117 1.00 52.06 183 GLU A CA 1
ATOM 1397 C C . GLU A 1 183 ? 11.765 -6.234 -24.640 1.00 52.06 183 GLU A C 1
ATOM 1399 O O . GLU A 1 183 ? 11.534 -5.753 -23.522 1.00 52.06 183 GLU A O 1
ATOM 1404 N N . GLY A 1 184 ? 12.719 -5.789 -25.455 1.00 48.31 184 GLY A N 1
ATOM 1405 C CA . GLY A 1 184 ? 13.449 -4.530 -25.363 1.00 48.31 184 GLY A CA 1
ATOM 1406 C C . GLY A 1 184 ? 13.537 -3.919 -26.748 1.00 48.31 184 GLY A C 1
ATOM 1407 O O . GLY A 1 184 ? 13.767 -4.700 -27.700 1.00 48.31 184 GLY A O 1
#

pLDDT: mean 74.55, std 15.87, range [36.06, 93.75]

Foldseek 3Di:
DPPVVVVVVVVVVVVVVVCVCVVPVPCPVLPPDDDDAPLLVLLVVLLVLLVVLVVVVVVLCVVCNLVCCVVPVVSVVVNVCSVVVSVVVSCVVCVDVDAPPVNPRPQDPLNVVLQVFLVVQLVVLLVVLVVVLVVVCCVPCVVVVDDDPSVVVVNVSSSVSSNSNSSSVSSNVSVVVCSVPVVD

Sequence (184 aa):
MIPLIGIIIVVLLGVAISVYVKQRGLTLEAIKGLPMTRLQKRAWLSLAIGLSLSAAIVALFAVQGFDAYDQDPTMQHTVLGLFLGTIMASLLTDPFGLPKRDGSDASDERDSLIMDRAPRVQAVAIILTLAAWLIFLTVHYHGASVVPKTFLYLIFFSALIAYTLGLSLGILMGYRKMGRYGEG

Radius of gyration: 19.22 Å; chains: 1; bounding box: 52×40×49 Å